Protein AF-A0AAQ3P3T3-F1 (afdb_monomer)

Nearest PDB structures (foldseek):
  6ocu-assembly1_B  TM=3.231E-01  e=4.683E+00  Bos taurus

InterPro domains:
  IPR027949 Petal formation-expressed [PF14476] (1-241)
  IPR027949 Petal formation-expressed [PTHR33358] (1-265)

Radius of gyration: 25.06 Å; Cα contacts (8 Å, |Δi|>4): 233; chains: 1; bounding box: 52×60×79 Å

Organism: Vigna mungo (NCBI:txid3915)

Structure (mmCIF, N/CA/C/O backbone):
data_AF-A0AAQ3P3T3-F1
#
_entry.id   AF-A0AAQ3P3T3-F1
#
loop_
_atom_site.group_PDB
_atom_site.id
_atom_site.type_symbol
_atom_site.label_atom_id
_atom_site.label_alt_id
_atom_site.label_comp_id
_atom_site.label_asym_id
_atom_site.label_entity_id
_atom_site.label_seq_id
_atom_site.pdbx_PDB_ins_code
_atom_site.Cartn_x
_atom_site.Cartn_y
_atom_site.Cartn_z
_atom_site.occupancy
_atom_site.B_iso_or_equiv
_atom_site.auth_seq_id
_atom_site.auth_comp_id
_atom_site.auth_asym_id
_atom_site.auth_atom_id
_atom_site.pdbx_PDB_model_num
ATOM 1 N N . MET A 1 1 ? 26.525 13.505 -7.596 1.00 34.88 1 MET A N 1
ATOM 2 C CA . MET A 1 1 ? 25.129 13.017 -7.660 1.00 34.88 1 MET A CA 1
ATOM 3 C C . MET A 1 1 ? 25.056 11.527 -7.274 1.00 34.88 1 MET A C 1
ATOM 5 O O . MET A 1 1 ? 24.575 10.721 -8.049 1.00 34.88 1 MET A O 1
ATOM 9 N N . SER A 1 2 ? 25.591 11.126 -6.109 1.00 37.38 2 SER A N 1
ATOM 10 C CA . SER A 1 2 ? 25.833 9.704 -5.769 1.00 37.38 2 SER A CA 1
ATOM 11 C C . SER A 1 2 ? 25.695 9.435 -4.263 1.00 37.38 2 SER A C 1
ATOM 13 O O . SER A 1 2 ? 26.622 8.944 -3.627 1.00 37.38 2 SER A O 1
ATOM 15 N N . LEU A 1 3 ? 24.564 9.816 -3.661 1.00 35.19 3 LEU A N 1
ATOM 16 C CA . LEU A 1 3 ? 24.338 9.608 -2.218 1.00 35.19 3 LEU A CA 1
ATOM 17 C C . LEU A 1 3 ? 23.070 8.809 -1.877 1.00 35.19 3 LEU A C 1
ATOM 19 O O . LEU A 1 3 ? 22.862 8.493 -0.713 1.00 35.19 3 LEU A O 1
ATOM 23 N N . ILE A 1 4 ? 22.270 8.402 -2.871 1.00 42.09 4 ILE A N 1
ATOM 24 C CA . ILE A 1 4 ? 21.087 7.539 -2.656 1.00 42.09 4 ILE A CA 1
ATOM 25 C C . ILE A 1 4 ? 21.287 6.127 -3.249 1.00 42.09 4 ILE A C 1
ATOM 27 O O . ILE A 1 4 ? 20.587 5.194 -2.881 1.00 42.09 4 ILE A O 1
ATOM 31 N N . MET A 1 5 ? 22.318 5.914 -4.076 1.00 33.91 5 MET A N 1
ATOM 32 C CA . MET A 1 5 ? 22.575 4.627 -4.751 1.00 33.91 5 MET A CA 1
ATOM 33 C C . MET A 1 5 ? 23.164 3.530 -3.846 1.00 33.91 5 MET A C 1
ATOM 35 O O . MET A 1 5 ? 23.443 2.438 -4.325 1.00 33.91 5 MET A O 1
ATOM 39 N N . ASN A 1 6 ? 23.378 3.795 -2.552 1.00 33.31 6 ASN A N 1
ATOM 40 C CA . ASN A 1 6 ? 24.136 2.895 -1.674 1.00 33.31 6 ASN A CA 1
ATOM 41 C C . ASN A 1 6 ? 23.317 2.259 -0.539 1.00 33.31 6 ASN A C 1
ATOM 43 O O . ASN A 1 6 ? 23.893 1.781 0.433 1.00 33.31 6 ASN A O 1
ATOM 47 N N . LYS A 1 7 ? 21.979 2.266 -0.627 1.00 39.72 7 LYS A N 1
ATOM 48 C CA . LYS A 1 7 ? 21.122 1.691 0.427 1.00 39.72 7 LYS A CA 1
ATOM 49 C C . LYS A 1 7 ? 20.439 0.372 0.092 1.00 39.72 7 LYS A C 1
ATOM 51 O O . LYS A 1 7 ? 19.861 -0.221 0.993 1.00 39.72 7 LYS A O 1
ATOM 56 N N . ILE A 1 8 ? 20.543 -0.111 -1.140 1.00 47.41 8 ILE A N 1
ATOM 57 C CA . ILE A 1 8 ? 19.972 -1.402 -1.526 1.00 47.41 8 ILE A CA 1
ATOM 58 C C . ILE A 1 8 ? 21.054 -2.155 -2.293 1.00 47.41 8 ILE A C 1
ATOM 60 O O . ILE A 1 8 ? 21.225 -2.023 -3.504 1.00 47.41 8 ILE A O 1
ATOM 64 N N . GLN A 1 9 ? 21.863 -2.881 -1.531 1.00 41.75 9 GLN A N 1
ATOM 65 C CA . GLN A 1 9 ? 22.876 -3.782 -2.060 1.00 41.75 9 GLN A CA 1
ATOM 66 C C . GLN A 1 9 ? 22.201 -4.997 -2.730 1.00 41.75 9 GLN A C 1
ATOM 68 O O . GLN A 1 9 ? 21.129 -5.413 -2.288 1.00 41.75 9 GLN A O 1
ATOM 73 N N . PRO A 1 10 ? 22.855 -5.652 -3.712 1.00 49.34 10 PRO A N 1
ATOM 74 C CA . PRO A 1 10 ? 22.427 -6.949 -4.259 1.00 49.34 10 PRO A CA 1
ATOM 75 C C . PRO A 1 10 ? 22.129 -8.019 -3.189 1.00 49.34 10 PRO A C 1
ATOM 77 O O . PRO A 1 10 ? 21.404 -8.978 -3.448 1.00 49.34 10 PRO A O 1
ATOM 80 N N . SER A 1 11 ? 22.662 -7.846 -1.974 1.00 57.56 11 SER A N 1
ATOM 81 C CA . SER A 1 11 ? 22.370 -8.673 -0.805 1.00 57.56 11 SER A CA 1
ATOM 82 C C . SER A 1 11 ? 20.907 -8.625 -0.363 1.00 57.56 11 SER A C 1
ATOM 84 O O . SER A 1 11 ? 20.417 -9.660 0.070 1.00 57.56 11 SER A O 1
ATOM 86 N N . GLN A 1 12 ? 20.189 -7.504 -0.506 1.00 54.75 12 GLN A N 1
ATOM 87 C CA . GLN A 1 12 ? 18.798 -7.399 -0.042 1.00 54.75 12 GLN A CA 1
ATOM 88 C C . GLN A 1 12 ? 17.835 -8.221 -0.900 1.00 54.75 12 GLN A C 1
ATOM 90 O O . GLN A 1 12 ? 17.027 -8.963 -0.355 1.00 54.75 12 GLN A O 1
ATOM 95 N N . LEU A 1 13 ? 17.978 -8.196 -2.229 1.00 58.41 13 LEU A N 1
ATOM 96 C CA . LEU A 1 13 ? 17.184 -9.059 -3.111 1.00 58.41 13 LEU A CA 1
ATOM 97 C C . LEU A 1 13 ? 17.494 -10.544 -2.864 1.00 58.41 13 LEU A C 1
ATOM 99 O O . LEU A 1 13 ? 16.591 -11.375 -2.792 1.00 58.41 13 LEU A O 1
ATOM 103 N N . ALA A 1 14 ? 18.775 -10.883 -2.695 1.00 61.12 14 ALA A N 1
ATOM 104 C CA . ALA A 1 14 ? 19.180 -12.243 -2.352 1.00 61.12 14 ALA A CA 1
ATOM 105 C C . ALA A 1 14 ? 18.629 -12.677 -0.980 1.00 61.12 14 ALA A C 1
ATOM 107 O O . ALA A 1 14 ? 18.269 -13.840 -0.786 1.00 61.12 14 ALA A O 1
ATOM 108 N N . GLU A 1 15 ? 18.538 -11.753 -0.026 1.00 64.62 15 GLU A N 1
ATOM 109 C CA . GLU A 1 15 ? 17.993 -11.983 1.308 1.00 64.62 15 GLU A CA 1
ATOM 110 C C . GLU A 1 15 ? 16.469 -12.143 1.290 1.00 64.62 15 GLU A C 1
ATOM 112 O O . GLU A 1 15 ? 15.961 -13.089 1.895 1.00 64.62 15 GLU A O 1
ATOM 117 N N . GLU A 1 16 ? 15.748 -11.325 0.524 1.00 65.25 16 GLU A N 1
ATOM 118 C CA . GLU A 1 16 ? 14.308 -11.471 0.288 1.00 65.25 16 GLU A CA 1
ATOM 119 C C . GLU A 1 16 ? 13.983 -12.802 -0.396 1.00 65.25 16 GLU A C 1
ATOM 121 O O . GLU A 1 16 ? 13.115 -13.538 0.072 1.00 65.25 16 GLU A O 1
ATOM 126 N N . GLN A 1 17 ? 14.740 -13.191 -1.428 1.00 61.56 17 GLN A N 1
ATOM 127 C CA . GLN A 1 17 ? 14.588 -14.498 -2.078 1.00 61.56 17 GLN A CA 1
ATOM 128 C C . GLN A 1 17 ? 14.898 -15.660 -1.126 1.00 61.56 17 GLN A C 1
ATOM 130 O O . GLN A 1 17 ? 14.217 -16.693 -1.142 1.00 61.56 17 GLN A O 1
ATOM 135 N N . ARG A 1 18 ? 15.902 -15.509 -0.254 1.00 70.31 18 ARG A N 1
ATOM 136 C CA . ARG A 1 18 ? 16.226 -16.508 0.773 1.00 70.31 18 ARG A CA 1
ATOM 137 C C . ARG A 1 18 ? 15.122 -16.607 1.821 1.00 70.31 18 ARG A C 1
ATOM 139 O O . ARG A 1 18 ? 14.817 -17.716 2.262 1.00 70.31 18 ARG A O 1
ATOM 146 N N . ASN A 1 19 ? 14.519 -15.486 2.206 1.00 76.31 19 ASN A N 1
ATOM 147 C CA . ASN A 1 19 ? 13.395 -15.450 3.132 1.00 76.31 19 ASN A CA 1
ATOM 148 C C . ASN A 1 19 ? 12.147 -16.103 2.521 1.00 76.31 19 ASN A C 1
ATOM 150 O O . ASN A 1 19 ? 11.589 -17.024 3.115 1.00 76.31 19 ASN A O 1
ATOM 154 N N . ALA A 1 20 ? 11.798 -15.738 1.286 1.00 71.31 20 ALA A N 1
ATOM 155 C CA . ALA A 1 20 ? 10.716 -16.361 0.528 1.00 71.31 20 ALA A CA 1
ATOM 156 C C . ALA A 1 20 ? 10.902 -17.883 0.436 1.00 71.31 20 ALA A C 1
ATOM 158 O O . ALA A 1 20 ? 10.004 -18.655 0.769 1.00 71.31 20 ALA A O 1
ATOM 159 N N . THR A 1 21 ? 12.112 -18.335 0.086 1.00 75.06 21 THR A N 1
ATOM 160 C CA . THR A 1 21 ? 12.451 -19.765 0.016 1.00 75.06 21 THR A CA 1
ATOM 161 C C . THR A 1 21 ? 12.248 -20.477 1.356 1.00 75.06 21 THR A C 1
ATOM 163 O O . THR A 1 21 ? 11.765 -21.609 1.380 1.00 75.06 21 THR A O 1
ATOM 166 N N . ARG A 1 22 ? 12.611 -19.845 2.483 1.00 79.94 22 ARG A N 1
ATOM 167 C CA . ARG A 1 22 ? 12.380 -20.414 3.822 1.00 79.94 22 ARG A CA 1
ATOM 168 C C . ARG A 1 22 ? 10.890 -20.560 4.113 1.00 79.94 22 ARG A C 1
ATOM 170 O O . ARG A 1 22 ? 10.485 -21.626 4.561 1.00 79.94 22 ARG A O 1
ATOM 177 N N . LEU A 1 23 ? 10.090 -19.541 3.811 1.00 81.69 23 LEU A N 1
ATOM 178 C CA . LEU A 1 23 ? 8.644 -19.561 4.042 1.00 81.69 23 LEU A CA 1
ATOM 179 C C . LEU A 1 23 ? 7.932 -20.613 3.177 1.00 81.69 23 LEU A C 1
ATOM 181 O O . LEU A 1 23 ? 7.086 -21.347 3.681 1.00 81.69 23 LEU A O 1
ATOM 185 N N . PHE A 1 24 ? 8.314 -20.758 1.903 1.00 78.19 24 PHE A N 1
ATOM 186 C CA . PHE A 1 24 ? 7.787 -21.825 1.044 1.00 78.19 24 PHE A CA 1
ATOM 187 C C . PHE A 1 24 ? 8.176 -23.222 1.544 1.00 78.19 24 PHE A C 1
ATOM 189 O O . PHE A 1 24 ? 7.341 -24.127 1.543 1.00 78.19 24 PHE A O 1
ATOM 196 N N . LYS A 1 25 ? 9.419 -23.411 2.011 1.00 81.56 25 LYS A N 1
ATOM 197 C CA . LYS A 1 25 ? 9.861 -24.681 2.615 1.00 81.56 25 LYS A CA 1
ATOM 198 C C . LYS A 1 25 ? 9.112 -25.000 3.904 1.00 81.56 25 LYS A C 1
ATOM 200 O O . LYS A 1 25 ? 8.750 -26.157 4.117 1.00 81.56 25 LYS A O 1
ATOM 205 N N . ASP A 1 26 ? 8.871 -23.997 4.741 1.00 85.00 26 ASP A N 1
ATOM 206 C CA . ASP A 1 26 ? 8.106 -24.160 5.974 1.00 85.00 26 ASP A CA 1
ATOM 207 C C . ASP A 1 26 ? 6.658 -24.559 5.667 1.00 85.00 26 ASP A C 1
ATOM 209 O O . ASP A 1 26 ? 6.174 -25.573 6.163 1.00 85.00 26 ASP A O 1
ATOM 213 N N . LEU A 1 27 ? 6.000 -23.857 4.739 1.00 85.88 27 LEU A N 1
ATOM 214 C CA . LEU A 1 27 ? 4.644 -24.194 4.307 1.00 85.88 27 LEU A CA 1
ATOM 215 C C . LEU A 1 27 ? 4.558 -25.599 3.692 1.00 85.88 27 LEU A C 1
ATOM 217 O O . LEU A 1 27 ? 3.643 -26.354 4.018 1.00 85.88 27 LEU A O 1
ATOM 221 N N . HIS A 1 28 ? 5.524 -25.981 2.854 1.00 80.75 28 HIS A N 1
ATOM 222 C CA . HIS A 1 28 ? 5.618 -27.342 2.325 1.00 80.75 28 HIS A CA 1
ATOM 223 C C . HIS A 1 28 ? 5.744 -28.374 3.455 1.00 80.75 28 HIS A C 1
ATOM 225 O O . HIS A 1 28 ? 5.055 -29.390 3.444 1.00 80.75 28 HIS A O 1
ATOM 231 N N . THR A 1 29 ? 6.566 -28.096 4.468 1.00 83.75 29 THR A N 1
ATOM 232 C CA . THR A 1 29 ? 6.755 -28.981 5.627 1.00 83.75 29 THR A CA 1
ATOM 233 C C . THR A 1 29 ? 5.489 -29.089 6.478 1.00 83.75 29 THR A C 1
ATOM 235 O O . THR A 1 29 ? 5.138 -30.191 6.900 1.00 83.75 29 THR A O 1
ATOM 238 N N . GLN A 1 30 ? 4.750 -27.990 6.666 1.00 84.31 30 GLN A N 1
ATOM 239 C CA . GLN A 1 30 ? 3.446 -27.995 7.339 1.00 84.31 30 GLN A CA 1
ATOM 240 C C . GLN A 1 30 ? 2.435 -28.875 6.589 1.00 84.31 30 GLN A C 1
ATOM 242 O O . GLN A 1 30 ? 1.756 -29.689 7.211 1.00 84.31 30 GLN A O 1
ATOM 247 N N . ILE A 1 31 ? 2.366 -28.757 5.259 1.00 82.62 31 ILE A N 1
ATOM 248 C CA . ILE A 1 31 ? 1.473 -29.571 4.419 1.00 82.62 31 ILE A CA 1
ATOM 249 C C . ILE A 1 31 ? 1.859 -31.053 4.495 1.00 82.62 31 ILE A C 1
ATOM 251 O O . ILE A 1 31 ? 0.994 -31.895 4.719 1.00 82.62 31 ILE A O 1
ATOM 255 N N . GLN A 1 32 ? 3.149 -31.380 4.371 1.00 79.62 32 GLN A N 1
ATOM 256 C CA . GLN A 1 32 ? 3.643 -32.758 4.482 1.00 79.62 32 GLN A CA 1
ATOM 257 C C . GLN A 1 32 ? 3.342 -33.360 5.856 1.00 79.62 32 GLN A C 1
ATOM 259 O O . GLN A 1 32 ? 2.869 -34.490 5.948 1.00 79.62 32 GLN A O 1
ATOM 264 N N . THR A 1 33 ? 3.558 -32.591 6.923 1.00 81.06 33 THR A N 1
ATOM 265 C CA . THR A 1 33 ? 3.226 -32.999 8.293 1.00 81.06 33 THR A CA 1
ATOM 266 C C . THR A 1 33 ? 1.733 -33.294 8.426 1.00 81.06 33 THR A C 1
ATOM 268 O O . THR A 1 33 ? 1.363 -34.339 8.951 1.00 81.06 33 THR A O 1
ATOM 271 N N . LEU A 1 34 ? 0.872 -32.425 7.889 1.00 80.31 34 LEU A N 1
ATOM 272 C CA . LEU A 1 34 ? -0.582 -32.598 7.929 1.00 80.31 34 LEU A CA 1
ATOM 273 C C . LEU A 1 34 ? -1.046 -33.844 7.154 1.00 80.31 34 LEU A C 1
ATOM 275 O O . LEU A 1 34 ? -1.910 -34.576 7.627 1.00 80.31 34 LEU A O 1
ATOM 279 N N . ILE A 1 35 ? -0.439 -34.124 5.996 1.00 80.88 35 ILE A N 1
ATOM 280 C CA . ILE A 1 35 ? -0.699 -35.351 5.226 1.00 80.88 35 ILE A CA 1
ATOM 281 C C . ILE A 1 35 ? -0.232 -36.589 6.007 1.00 80.88 35 ILE A C 1
ATOM 283 O O . ILE A 1 35 ? -0.951 -37.582 6.066 1.00 80.88 35 ILE A O 1
ATOM 287 N N . THR A 1 36 ? 0.946 -36.517 6.633 1.00 81.69 36 THR A N 1
ATOM 288 C CA . THR A 1 36 ? 1.569 -37.634 7.366 1.00 81.69 36 THR A CA 1
ATOM 289 C C . THR A 1 36 ? 0.813 -37.991 8.648 1.00 81.69 36 THR A C 1
ATOM 291 O O . THR A 1 36 ? 0.700 -39.167 8.979 1.00 81.69 36 THR A O 1
ATOM 294 N N . ILE A 1 37 ? 0.269 -36.996 9.361 1.00 82.31 37 ILE A N 1
ATOM 295 C CA . ILE A 1 37 ? -0.561 -37.202 10.563 1.00 82.31 37 ILE A CA 1
ATOM 296 C C . ILE A 1 37 ? -1.898 -37.890 10.214 1.00 82.31 37 ILE A C 1
ATOM 298 O O . ILE A 1 37 ? -2.476 -38.570 11.062 1.00 82.31 37 ILE A O 1
ATOM 302 N N . GLY A 1 38 ? -2.359 -37.776 8.963 1.00 68.69 38 GLY A N 1
ATOM 303 C CA . GLY A 1 38 ? -3.617 -38.351 8.486 1.00 68.69 38 GLY A CA 1
ATOM 304 C C . GLY A 1 38 ? -4.848 -37.504 8.845 1.00 68.69 38 GLY A C 1
ATOM 305 O O . GLY A 1 38 ? -4.840 -36.739 9.805 1.00 68.69 38 GLY A O 1
ATOM 306 N N . ASN A 1 39 ? -5.925 -37.656 8.061 1.00 76.81 39 ASN A N 1
ATOM 307 C CA . ASN A 1 39 ? -7.191 -36.893 8.121 1.00 76.81 39 ASN A CA 1
ATOM 308 C C . ASN A 1 39 ? -7.131 -35.393 7.735 1.00 76.81 39 ASN A C 1
ATOM 310 O O . ASN A 1 39 ? -7.677 -34.559 8.462 1.00 76.81 39 ASN A O 1
ATOM 314 N N . PRO A 1 40 ? -6.545 -35.009 6.583 1.00 79.88 40 PRO A N 1
ATOM 315 C CA . PRO A 1 40 ? -6.654 -33.636 6.091 1.00 79.88 40 PRO A CA 1
ATOM 316 C C . PRO A 1 40 ? -8.115 -33.287 5.768 1.00 79.88 40 PRO A C 1
ATOM 318 O O . PRO A 1 40 ? -8.779 -33.997 5.010 1.00 79.88 40 PRO A O 1
ATOM 321 N N . THR A 1 41 ? -8.626 -32.181 6.311 1.00 82.12 41 THR A N 1
ATOM 322 C CA . THR A 1 41 ? -9.978 -31.705 5.985 1.00 82.12 41 THR A CA 1
ATOM 323 C C . THR A 1 41 ? -9.967 -30.776 4.771 1.00 82.12 41 THR A C 1
ATOM 325 O O . THR A 1 41 ? -8.962 -30.136 4.457 1.00 82.12 41 THR A O 1
ATOM 328 N N . GLU A 1 42 ? -11.116 -30.614 4.109 1.00 77.00 42 GLU A N 1
ATOM 329 C CA . GLU A 1 42 ? -11.277 -29.635 3.020 1.00 77.00 42 GLU A CA 1
ATOM 330 C C . GLU A 1 42 ? -10.897 -28.208 3.467 1.00 77.00 42 GLU A C 1
ATOM 332 O O . GLU A 1 42 ? -10.325 -27.420 2.710 1.00 77.00 42 GLU A O 1
ATOM 337 N N . LYS A 1 43 ? -11.143 -27.883 4.743 1.00 77.81 43 LYS A N 1
ATOM 338 C CA . LYS A 1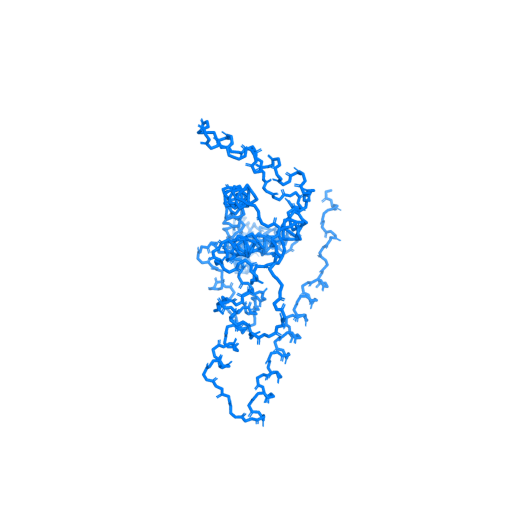 43 ? -10.751 -26.607 5.348 1.00 77.81 43 LYS A CA 1
ATOM 339 C C . LYS A 1 43 ? -9.230 -26.441 5.410 1.00 77.81 43 LYS A C 1
ATOM 341 O O . LYS A 1 43 ? -8.743 -25.340 5.147 1.00 77.81 43 LYS A O 1
ATOM 346 N N . ASP A 1 44 ? -8.489 -27.502 5.715 1.00 73.75 44 ASP A N 1
ATOM 347 C CA . ASP A 1 44 ? -7.022 -27.479 5.785 1.00 73.75 44 ASP A CA 1
ATOM 348 C C . ASP A 1 44 ? -6.400 -27.321 4.398 1.00 73.75 44 ASP A C 1
ATOM 350 O O . ASP A 1 44 ? -5.453 -26.547 4.223 1.00 73.75 44 ASP A O 1
ATOM 354 N N . VAL A 1 45 ? -6.997 -27.965 3.390 1.00 77.06 45 VAL A N 1
ATOM 355 C CA . VAL A 1 45 ? -6.632 -27.787 1.978 1.00 77.06 45 VAL A CA 1
ATOM 356 C C . VAL A 1 45 ? -6.866 -26.337 1.556 1.00 77.06 45 VAL A C 1
ATOM 358 O O . VAL A 1 45 ? -5.949 -25.670 1.078 1.00 77.06 45 VAL A O 1
ATOM 361 N N . LYS A 1 46 ? -8.062 -25.793 1.813 1.00 75.19 46 LYS A N 1
ATOM 362 C CA . LYS A 1 46 ? -8.405 -24.402 1.474 1.00 75.19 46 LYS A CA 1
ATOM 363 C C . LYS A 1 46 ? -7.512 -23.388 2.196 1.00 75.19 46 LYS A C 1
ATOM 365 O O . LYS A 1 46 ? -7.132 -22.375 1.612 1.00 75.19 46 LYS A O 1
ATOM 370 N N . SER A 1 47 ? -7.159 -23.655 3.452 1.00 79.62 47 SER A N 1
ATOM 371 C CA . SER A 1 47 ? -6.230 -22.841 4.245 1.00 79.62 47 SER A CA 1
ATOM 372 C C . SER A 1 47 ? -4.816 -22.860 3.658 1.00 79.62 47 SER A C 1
ATOM 374 O O . SER A 1 47 ? -4.215 -21.804 3.459 1.00 79.62 47 SER A O 1
ATOM 376 N N . SER A 1 48 ? -4.312 -24.044 3.308 1.00 79.50 48 SER A N 1
ATOM 377 C CA . SER A 1 48 ? -2.993 -24.220 2.692 1.00 79.50 48 SER A CA 1
ATOM 378 C C . SER A 1 48 ? -2.907 -23.512 1.341 1.00 79.50 48 SER A C 1
ATOM 380 O O . SER A 1 48 ? -1.965 -22.759 1.112 1.00 79.50 48 SER A O 1
ATOM 382 N N . ILE A 1 49 ? -3.937 -23.643 0.496 1.00 77.00 49 ILE A N 1
ATOM 383 C CA . ILE A 1 49 ? -4.034 -22.925 -0.784 1.00 77.00 49 ILE A CA 1
ATOM 384 C C . ILE A 1 49 ? -3.994 -21.408 -0.565 1.00 77.00 49 ILE A C 1
ATOM 386 O O . ILE A 1 49 ? -3.218 -20.716 -1.220 1.00 77.00 49 ILE A O 1
ATOM 390 N N . LYS A 1 50 ? -4.771 -20.876 0.390 1.00 77.75 50 LYS A N 1
ATOM 391 C CA . LYS A 1 50 ? -4.741 -19.440 0.716 1.00 77.75 50 LYS A CA 1
ATOM 392 C C . LYS A 1 50 ? -3.349 -18.970 1.146 1.00 77.75 50 LYS A C 1
ATOM 394 O O . LYS A 1 50 ? -2.927 -17.901 0.720 1.00 77.75 50 LYS A O 1
ATOM 399 N N . LYS A 1 51 ? -2.638 -19.754 1.963 1.00 81.00 51 LYS A N 1
ATOM 400 C CA . LYS A 1 51 ? -1.268 -19.432 2.394 1.00 81.00 51 LYS A CA 1
ATOM 401 C C . LYS A 1 51 ? -0.284 -19.435 1.223 1.00 81.00 51 LYS A C 1
ATOM 403 O O . LYS A 1 51 ? 0.516 -18.514 1.138 1.00 81.00 51 LYS A O 1
ATOM 408 N N . VAL A 1 52 ? -0.367 -20.416 0.316 1.00 78.69 52 VAL A N 1
ATOM 409 C CA . VAL A 1 52 ? 0.478 -20.473 -0.895 1.00 78.69 52 VAL A CA 1
ATOM 410 C C . VAL A 1 52 ? 0.244 -19.242 -1.767 1.00 78.69 52 VAL A C 1
ATOM 412 O O . VAL A 1 52 ? 1.201 -18.584 -2.156 1.00 78.69 52 VAL A O 1
ATOM 415 N N . LEU A 1 53 ? -1.020 -18.898 -2.029 1.00 75.94 53 LEU A N 1
ATOM 416 C CA . LEU A 1 53 ? -1.373 -17.734 -2.846 1.00 75.94 53 LEU A CA 1
ATOM 417 C C . LEU A 1 53 ? -0.942 -16.413 -2.195 1.00 75.94 53 LEU A C 1
ATOM 419 O O . LEU A 1 53 ? -0.495 -15.507 -2.890 1.00 75.94 53 LEU A O 1
ATOM 423 N N . ALA A 1 54 ? -1.047 -16.296 -0.869 1.00 75.38 54 ALA A N 1
ATOM 424 C CA . ALA A 1 54 ? -0.555 -15.130 -0.140 1.00 75.38 54 ALA A CA 1
ATOM 425 C C . ALA A 1 54 ? 0.977 -15.001 -0.229 1.00 75.38 54 ALA A C 1
ATOM 427 O O . ALA A 1 54 ? 1.489 -13.902 -0.415 1.00 75.38 54 ALA A O 1
ATOM 428 N N . LEU A 1 55 ? 1.700 -16.122 -0.154 1.00 73.62 55 LEU A N 1
ATOM 429 C CA . LEU A 1 55 ? 3.157 -16.176 -0.296 1.00 73.62 55 LEU A CA 1
ATOM 430 C C . LEU A 1 55 ? 3.632 -15.837 -1.713 1.00 73.62 55 LEU A C 1
ATOM 432 O O . LEU A 1 55 ? 4.586 -15.079 -1.857 1.00 73.62 55 LEU A O 1
ATOM 436 N N . ASP A 1 56 ? 2.953 -16.345 -2.743 1.00 71.38 56 ASP A N 1
ATOM 437 C CA . ASP A 1 56 ? 3.231 -16.007 -4.148 1.00 71.38 56 ASP A CA 1
ATOM 438 C C . ASP A 1 56 ? 2.992 -14.516 -4.433 1.00 71.38 56 ASP A C 1
ATOM 440 O O . ASP A 1 56 ? 3.791 -13.874 -5.110 1.00 71.38 56 ASP A O 1
ATOM 444 N N . ARG A 1 57 ? 1.946 -13.928 -3.836 1.00 68.69 57 ARG A N 1
ATOM 445 C CA . ARG A 1 57 ? 1.680 -12.482 -3.922 1.00 68.69 57 ARG A CA 1
ATOM 446 C C . ARG A 1 57 ? 2.694 -11.627 -3.168 1.00 68.69 57 ARG A C 1
ATOM 448 O O . ARG A 1 57 ? 2.967 -10.517 -3.616 1.00 68.69 57 ARG A O 1
ATOM 455 N N . ALA A 1 58 ? 3.194 -12.108 -2.029 1.00 68.19 58 ALA A N 1
ATOM 456 C CA . ALA A 1 58 ? 4.171 -11.400 -1.200 1.00 68.19 58 ALA A CA 1
ATOM 457 C C . ALA A 1 58 ? 5.593 -11.460 -1.780 1.00 68.19 58 ALA A C 1
ATOM 459 O O . ALA A 1 58 ? 6.367 -10.525 -1.606 1.00 68.19 58 ALA A O 1
ATOM 460 N N . TYR A 1 59 ? 5.931 -12.555 -2.466 1.00 66.12 59 TYR A N 1
ATOM 461 C CA . TYR A 1 59 ? 7.240 -12.783 -3.074 1.00 66.12 59 TYR A CA 1
ATOM 462 C C . TYR A 1 59 ? 7.076 -13.294 -4.511 1.00 66.12 59 TYR A C 1
ATOM 464 O O . TYR A 1 59 ? 7.290 -14.487 -4.764 1.00 66.12 59 TYR A O 1
ATOM 472 N N . PRO A 1 60 ? 6.698 -12.422 -5.465 1.00 59.06 60 PRO A N 1
ATOM 473 C CA . PRO A 1 60 ? 6.494 -12.816 -6.852 1.00 59.06 60 PRO A CA 1
ATOM 474 C C . PRO A 1 60 ? 7.826 -13.267 -7.467 1.00 59.06 60 PRO A C 1
ATOM 476 O O . PRO A 1 60 ? 8.631 -12.470 -7.942 1.00 59.06 60 PRO A O 1
ATOM 479 N N . PHE A 1 61 ? 8.094 -14.574 -7.451 1.00 51.56 61 PHE A N 1
ATOM 480 C CA . PHE A 1 61 ? 9.350 -15.112 -7.971 1.00 51.56 61 PHE A CA 1
ATOM 481 C C . PHE A 1 61 ? 9.422 -14.961 -9.505 1.00 51.56 61 PHE A C 1
ATOM 483 O O . PHE A 1 61 ? 8.487 -15.380 -10.198 1.00 51.56 61 PHE A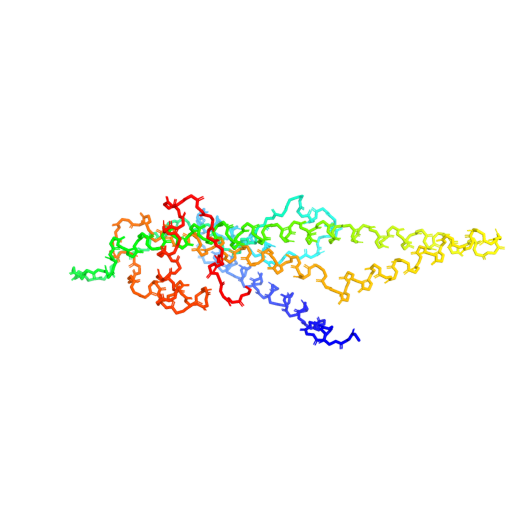 O 1
ATOM 490 N N . PRO A 1 62 ? 10.557 -14.503 -10.070 1.00 43.66 62 PRO A N 1
ATOM 491 C CA . PRO A 1 62 ? 10.813 -14.539 -11.513 1.00 43.66 62 PRO A CA 1
ATOM 492 C C . PRO A 1 62 ? 11.077 -15.953 -12.076 1.00 43.66 62 PRO A C 1
ATOM 494 O O . PRO A 1 62 ? 11.378 -16.096 -13.255 1.00 43.66 62 PRO A O 1
ATOM 497 N N . LEU A 1 63 ? 10.982 -17.013 -11.259 1.00 40.03 63 LEU A N 1
ATOM 498 C CA . LEU A 1 63 ? 11.363 -18.392 -11.621 1.00 40.03 63 LEU A CA 1
ATOM 499 C C . LEU A 1 63 ? 10.505 -19.035 -12.725 1.00 40.03 63 LEU A C 1
ATOM 501 O O . LEU A 1 63 ? 10.872 -20.081 -13.254 1.00 40.03 63 LEU A O 1
ATOM 505 N N . LEU A 1 64 ? 9.380 -18.423 -13.086 1.00 36.81 64 LEU A N 1
ATOM 506 C CA . LEU A 1 64 ? 8.601 -18.784 -14.266 1.00 36.81 64 LEU A CA 1
ATOM 507 C C . LEU A 1 64 ? 8.919 -17.729 -15.322 1.00 36.81 64 LEU A C 1
ATOM 509 O O . LEU A 1 64 ? 8.527 -16.581 -15.138 1.00 36.81 64 LEU A O 1
ATOM 513 N N . GLY A 1 65 ? 9.661 -18.113 -16.367 1.00 36.41 65 GLY A N 1
ATOM 514 C CA . GLY A 1 65 ? 10.273 -17.266 -17.409 1.00 36.41 65 GLY A CA 1
ATOM 515 C C . GLY A 1 65 ? 9.326 -16.448 -18.303 1.00 36.41 65 GLY A C 1
ATOM 516 O O . GLY A 1 65 ? 9.568 -16.299 -19.493 1.00 36.41 65 GLY A O 1
ATOM 517 N N . VAL A 1 66 ? 8.265 -15.896 -17.730 1.00 36.28 66 VAL A N 1
ATOM 518 C CA . VAL A 1 66 ? 7.303 -14.962 -18.312 1.00 36.28 66 VAL A CA 1
ATOM 519 C C . VAL A 1 66 ? 7.361 -13.683 -17.478 1.00 36.28 66 VAL A C 1
ATOM 521 O O . VAL A 1 66 ? 6.508 -13.386 -16.645 1.00 36.28 66 VAL A O 1
ATOM 524 N N . MET A 1 67 ? 8.457 -12.946 -17.655 1.00 41.62 67 MET A N 1
ATOM 525 C CA . MET A 1 67 ? 8.762 -11.727 -16.900 1.00 41.62 67 MET A CA 1
ATOM 526 C C . MET A 1 67 ? 7.859 -10.547 -17.310 1.00 41.62 67 MET A C 1
ATOM 528 O O . MET A 1 67 ? 7.651 -9.641 -16.514 1.00 41.62 67 MET A O 1
ATOM 532 N N . LEU A 1 68 ? 7.274 -10.583 -18.517 1.00 42.00 68 LEU A N 1
ATOM 533 C CA . LEU A 1 68 ? 6.357 -9.549 -19.014 1.00 42.00 68 LEU A CA 1
ATOM 534 C C . LEU A 1 68 ? 4.882 -9.819 -18.660 1.00 42.00 68 LEU A C 1
ATOM 536 O O . LEU A 1 68 ? 4.186 -8.889 -18.255 1.00 42.00 68 LEU A O 1
ATOM 540 N N . ASP A 1 69 ? 4.423 -11.075 -18.719 1.00 45.75 69 ASP A N 1
ATOM 541 C CA . ASP A 1 69 ? 3.027 -11.436 -18.400 1.00 45.75 69 ASP A CA 1
ATOM 542 C C . ASP A 1 69 ? 2.706 -11.352 -16.898 1.00 45.75 69 ASP A C 1
ATOM 544 O O . ASP A 1 69 ? 1.542 -11.243 -16.512 1.00 45.75 69 ASP A O 1
ATOM 548 N N . LYS A 1 70 ? 3.734 -11.362 -16.036 1.00 53.81 70 LYS A N 1
ATOM 549 C CA . LYS A 1 70 ? 3.592 -11.141 -14.588 1.00 53.81 70 LYS A CA 1
ATOM 550 C C . LYS A 1 70 ? 3.427 -9.674 -14.193 1.00 53.81 70 LYS A C 1
ATOM 552 O O . LYS A 1 70 ? 3.025 -9.413 -13.059 1.00 53.81 70 LYS A O 1
ATOM 557 N N . PHE A 1 71 ? 3.705 -8.709 -15.075 1.00 59.56 71 PHE A N 1
ATOM 558 C CA . PHE A 1 71 ? 3.402 -7.321 -14.742 1.00 59.56 71 PHE A CA 1
ATOM 559 C C . PHE A 1 71 ? 1.891 -7.106 -14.805 1.00 59.56 71 PHE A C 1
ATOM 561 O O . PHE A 1 71 ? 1.303 -7.054 -15.889 1.00 59.56 71 PHE A O 1
ATOM 568 N N . LEU A 1 72 ? 1.280 -6.918 -13.634 1.00 56.41 72 LEU A N 1
ATOM 569 C CA . LEU A 1 72 ? -0.155 -6.680 -13.481 1.00 56.41 72 LEU A CA 1
ATOM 570 C C . LEU A 1 72 ? -0.681 -5.707 -14.538 1.00 56.41 72 LEU A C 1
ATOM 572 O O . LEU A 1 72 ? -0.057 -4.681 -14.811 1.00 56.41 72 LEU A O 1
ATOM 576 N N . GLN A 1 73 ? -1.821 -6.007 -15.161 1.00 66.38 73 GLN A N 1
ATOM 577 C CA . GLN A 1 73 ? -2.419 -5.107 -16.156 1.00 66.38 73 GLN A CA 1
ATOM 578 C C . GLN A 1 73 ? -2.793 -3.750 -15.541 1.00 66.38 73 GLN A C 1
ATOM 580 O O . GLN A 1 73 ? -2.605 -2.719 -16.188 1.00 66.38 73 GLN A O 1
ATOM 585 N N . LYS A 1 74 ? -3.222 -3.759 -14.275 1.00 75.44 74 LYS A N 1
ATOM 586 C CA . LYS A 1 74 ? -3.535 -2.594 -13.445 1.00 75.44 74 LYS A CA 1
ATOM 587 C C . LYS A 1 74 ? -2.785 -2.708 -12.115 1.00 75.44 74 LYS A C 1
ATOM 589 O O . LYS A 1 74 ? -2.574 -3.820 -11.648 1.00 75.44 74 LYS A O 1
ATOM 594 N N . TYR A 1 75 ? -2.386 -1.594 -11.500 1.00 76.69 75 TYR A N 1
ATOM 595 C CA . TYR A 1 75 ? -1.895 -1.641 -10.122 1.00 76.69 75 TYR A CA 1
ATOM 596 C C . TYR A 1 75 ? -2.931 -2.300 -9.200 1.00 76.69 75 TYR A C 1
ATOM 598 O O . TYR A 1 75 ? -4.121 -1.996 -9.275 1.00 76.69 75 TYR A O 1
ATOM 606 N N . GLU A 1 76 ? -2.444 -3.155 -8.309 1.00 76.00 76 GLU A N 1
ATOM 607 C CA . GLU A 1 76 ? -3.195 -3.693 -7.179 1.00 76.00 76 GLU A CA 1
ATOM 608 C C . GLU A 1 76 ? -2.306 -3.613 -5.939 1.00 76.00 76 GLU A C 1
ATOM 610 O O . GLU A 1 76 ? -1.093 -3.799 -6.048 1.00 76.00 76 GLU A O 1
ATOM 615 N N . SER A 1 77 ? -2.883 -3.373 -4.766 1.00 77.62 77 SER A N 1
ATOM 616 C CA . SER A 1 77 ? -2.164 -3.470 -3.493 1.00 77.62 77 SER A CA 1
ATOM 617 C C . SER A 1 77 ? -1.680 -4.904 -3.238 1.00 77.62 77 SER A C 1
ATOM 619 O O . SER A 1 77 ? -2.323 -5.878 -3.642 1.00 77.62 77 SER A O 1
ATOM 621 N N . ALA A 1 78 ? -0.548 -5.066 -2.550 1.00 76.50 78 ALA A N 1
ATOM 622 C CA . ALA A 1 78 ? -0.080 -6.389 -2.146 1.00 76.50 78 ALA A CA 1
ATOM 623 C C . ALA A 1 78 ? -0.951 -6.939 -1.004 1.00 76.50 78 ALA A C 1
ATOM 625 O O . ALA A 1 78 ? -1.016 -6.361 0.074 1.00 76.50 78 ALA A O 1
ATOM 626 N N . VAL A 1 79 ? -1.596 -8.087 -1.218 1.00 77.81 79 VAL A N 1
ATOM 627 C CA . VAL A 1 79 ? -2.347 -8.794 -0.169 1.00 77.81 79 VAL A CA 1
ATOM 628 C C . VAL A 1 79 ? -1.569 -10.044 0.226 1.00 77.81 79 VAL A C 1
ATOM 630 O O . VAL A 1 79 ? -1.650 -11.073 -0.450 1.00 77.81 79 VAL A O 1
ATOM 633 N N . TRP A 1 80 ? -0.799 -9.944 1.313 1.00 71.25 80 TRP A N 1
ATOM 634 C CA . TRP A 1 80 ? 0.013 -11.039 1.870 1.00 71.25 80 TRP A CA 1
ATOM 635 C C . TRP A 1 80 ? -0.660 -11.768 3.040 1.00 71.25 80 TRP A C 1
ATOM 637 O O . TRP A 1 80 ? -0.062 -12.656 3.649 1.00 71.25 80 TRP A O 1
ATOM 647 N N . TRP A 1 81 ? -1.893 -11.401 3.390 1.00 74.19 81 TRP A N 1
ATOM 648 C CA . TRP A 1 81 ? -2.667 -12.067 4.433 1.00 74.19 81 TRP A CA 1
ATOM 649 C C . TRP A 1 81 ? -3.820 -12.867 3.817 1.00 74.19 81 TRP A C 1
ATOM 651 O O . TRP A 1 81 ? -4.437 -12.443 2.837 1.00 74.19 81 TRP A O 1
ATOM 661 N N . PRO A 1 82 ? -4.132 -14.057 4.355 1.00 65.88 82 PRO A N 1
ATOM 662 C CA . PRO A 1 82 ? -5.301 -14.798 3.917 1.00 65.88 82 PRO A CA 1
ATOM 663 C C . PRO A 1 82 ? -6.561 -14.046 4.354 1.00 65.88 82 PRO A C 1
ATOM 665 O O . PRO A 1 82 ? -6.643 -13.620 5.503 1.00 65.88 82 PRO A O 1
ATOM 668 N N . SER A 1 83 ? -7.574 -13.953 3.485 1.00 57.81 83 SER A N 1
ATOM 669 C CA . SER A 1 83 ? -8.891 -13.447 3.891 1.00 57.81 83 SER A CA 1
ATOM 670 C C . SER A 1 83 ? -9.382 -14.300 5.055 1.00 57.81 83 SER A C 1
ATOM 672 O O . SER A 1 83 ? -9.633 -15.504 4.865 1.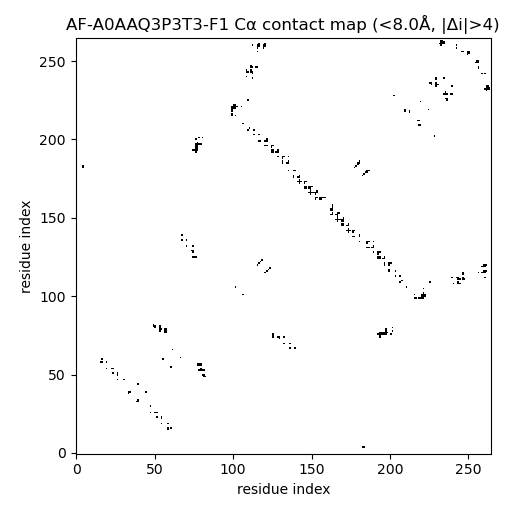00 57.81 83 SER A O 1
ATOM 674 N N . SER A 1 84 ? -9.451 -13.708 6.245 1.00 52.22 84 SER A N 1
ATOM 675 C CA . SER A 1 84 ? -9.881 -14.387 7.459 1.00 52.22 84 SER A CA 1
ATOM 676 C C . SER A 1 84 ? -11.345 -14.777 7.283 1.00 52.22 84 SER A C 1
ATOM 678 O O . SER A 1 84 ? -12.199 -13.899 7.220 1.00 52.22 84 SER A O 1
ATOM 680 N N . PRO A 1 85 ? -11.704 -16.073 7.200 1.00 45.69 85 PRO A N 1
ATOM 681 C CA . PRO A 1 85 ? -13.061 -16.436 7.555 1.00 45.69 85 PRO A CA 1
ATOM 682 C C . PRO A 1 85 ? -13.139 -16.167 9.053 1.00 45.69 85 PRO A C 1
ATOM 684 O O . PRO A 1 85 ? -12.498 -16.908 9.800 1.00 45.69 85 PRO A O 1
ATOM 687 N N . SER A 1 86 ? -13.799 -15.067 9.440 1.00 45.41 86 SER A N 1
ATOM 688 C CA . SER A 1 86 ? -14.199 -14.700 10.806 1.00 45.41 86 SER A CA 1
ATOM 689 C C . SER A 1 86 ? -13.714 -15.736 11.820 1.00 45.41 86 SER A C 1
ATOM 691 O O . SER A 1 86 ? -14.314 -16.815 11.928 1.00 45.41 86 SER A O 1
ATOM 693 N N . GLN A 1 87 ? -12.561 -15.499 12.454 1.00 41.38 87 GLN A N 1
ATOM 694 C CA . GLN A 1 87 ? -12.013 -16.445 13.419 1.00 41.38 87 GLN A CA 1
ATOM 695 C C . GLN A 1 87 ? -13.008 -16.569 14.579 1.00 41.38 87 GLN A C 1
ATOM 697 O O . GLN A 1 87 ? -12.909 -15.863 15.573 1.00 41.38 87 GLN A O 1
ATOM 702 N N . LYS A 1 88 ? -13.951 -17.513 14.488 1.00 43.00 88 LYS A N 1
ATOM 703 C CA . LYS A 1 88 ? -14.617 -18.084 15.656 1.00 43.00 88 LYS A CA 1
ATOM 704 C C . LYS A 1 88 ? -13.549 -18.877 16.396 1.00 43.00 88 LYS A C 1
ATOM 706 O O . LYS A 1 88 ? -13.416 -20.084 16.200 1.00 43.00 88 LYS A O 1
ATOM 711 N N . LYS A 1 89 ? -12.711 -18.182 17.164 1.00 42.75 89 LYS A N 1
ATOM 712 C CA . LYS A 1 89 ? -11.858 -18.829 18.150 1.00 42.75 89 LYS A CA 1
ATOM 713 C C . LYS A 1 89 ? -12.712 -19.189 19.357 1.00 42.75 89 LYS A C 1
ATOM 715 O O . LYS A 1 89 ? -13.632 -18.476 19.743 1.00 42.75 89 LYS A O 1
ATOM 720 N N . SER A 1 90 ? -12.431 -20.391 19.829 1.00 35.75 90 SER A N 1
ATOM 721 C CA . SER A 1 90 ? -13.143 -21.169 20.825 1.00 35.75 90 SER A CA 1
ATOM 722 C C . SER A 1 90 ? -13.419 -20.398 22.108 1.00 35.75 90 SER A C 1
ATOM 724 O O . SER A 1 90 ? -12.522 -19.820 22.715 1.00 35.75 90 SER A O 1
ATOM 726 N N . THR A 1 91 ? -14.673 -20.494 22.534 1.00 45.50 91 THR A N 1
ATOM 727 C CA . THR A 1 91 ? -15.157 -20.239 23.884 1.00 45.50 91 THR A CA 1
ATOM 728 C C . THR A 1 91 ? -14.272 -20.965 24.893 1.00 45.50 91 THR A C 1
ATOM 730 O O . THR A 1 91 ? -14.101 -22.178 24.772 1.00 45.50 91 THR A O 1
ATOM 733 N N . THR A 1 92 ? -13.710 -20.233 25.856 1.00 44.28 92 THR A N 1
ATOM 734 C CA . THR A 1 92 ? -13.673 -20.534 27.304 1.00 44.28 92 THR A CA 1
ATOM 735 C C . THR A 1 92 ? -12.561 -19.702 27.943 1.00 44.28 92 THR A C 1
ATOM 737 O O . THR A 1 92 ? -11.407 -20.111 27.919 1.00 44.28 92 THR A O 1
ATOM 740 N N . GLN A 1 93 ? -12.917 -18.563 28.542 1.00 39.50 93 GLN A N 1
ATOM 741 C CA . GLN A 1 93 ? -12.424 -18.184 29.869 1.00 39.50 93 GLN A CA 1
ATOM 742 C C . GLN A 1 93 ? -13.279 -17.053 30.461 1.00 39.50 93 GLN A C 1
ATOM 744 O O . GLN A 1 93 ? -13.433 -15.987 29.885 1.00 39.50 93 GLN A O 1
ATOM 749 N N . GLU A 1 94 ? -13.895 -17.411 31.585 1.00 40.00 94 GLU A N 1
ATOM 750 C CA . GLU A 1 94 ? -14.419 -16.621 32.701 1.00 40.00 94 GLU A CA 1
ATOM 751 C C . GLU A 1 94 ? -15.096 -15.263 32.464 1.00 40.00 94 GLU A C 1
ATOM 753 O O . GLU A 1 94 ? -14.496 -14.207 32.299 1.00 40.00 94 GLU A O 1
ATOM 758 N N . ARG A 1 95 ? -16.417 -15.342 32.651 1.00 54.97 95 ARG A N 1
ATOM 759 C CA . ARG A 1 95 ? -17.373 -14.276 32.938 1.00 54.97 95 ARG A CA 1
ATOM 760 C C . ARG A 1 95 ? -16.815 -13.215 33.895 1.00 54.97 95 ARG A C 1
ATOM 762 O O . ARG A 1 95 ? -16.775 -13.422 35.109 1.00 54.97 95 ARG A O 1
ATOM 769 N N . LYS A 1 96 ? -16.576 -12.019 33.363 1.00 45.91 96 LYS A N 1
ATOM 770 C CA . LYS A 1 96 ? -16.750 -10.752 34.078 1.00 45.91 96 LYS A CA 1
ATOM 771 C C . LYS A 1 96 ? -17.170 -9.695 33.066 1.00 45.91 96 LYS A C 1
ATOM 773 O O . LYS A 1 96 ? -16.436 -9.414 32.131 1.00 45.91 96 LYS A O 1
ATOM 778 N N . LYS A 1 97 ? -18.344 -9.102 33.288 1.00 49.91 97 LYS A N 1
ATOM 779 C CA . LYS A 1 97 ? -18.850 -7.948 32.540 1.00 49.91 97 LYS A CA 1
ATOM 780 C C . LYS A 1 97 ? -17.988 -6.728 32.884 1.00 49.91 97 LYS A C 1
ATOM 782 O O . LYS A 1 97 ? -18.373 -5.907 33.711 1.00 49.91 97 LYS A O 1
ATOM 787 N N . SER A 1 98 ? -16.780 -6.662 32.339 1.00 53.22 98 SER A N 1
ATOM 788 C CA . SER A 1 98 ? -16.002 -5.431 32.269 1.00 53.22 98 SER A CA 1
ATOM 789 C C . SER A 1 98 ? -16.459 -4.682 31.027 1.00 53.22 98 SER A C 1
ATOM 791 O O . SER A 1 98 ? -16.515 -5.278 29.953 1.00 53.22 98 SER A O 1
ATOM 793 N N . ASN A 1 99 ? -16.798 -3.398 31.160 1.00 65.88 99 ASN A N 1
ATOM 794 C CA . ASN A 1 99 ? -16.947 -2.530 29.995 1.00 65.88 99 ASN A CA 1
ATOM 795 C C . ASN A 1 99 ? -15.623 -2.575 29.231 1.00 65.88 99 ASN A C 1
ATOM 797 O O . ASN A 1 99 ? -14.628 -2.031 29.700 1.00 65.88 99 ASN A O 1
ATOM 801 N N . ASN A 1 100 ? -15.598 -3.280 28.102 1.00 77.94 100 ASN A N 1
ATOM 802 C CA . ASN A 1 100 ? -14.479 -3.208 27.185 1.00 77.94 100 ASN A CA 1
ATOM 803 C C . ASN A 1 100 ? -14.441 -1.756 26.701 1.00 77.94 100 ASN A C 1
ATOM 805 O O . ASN A 1 100 ? -15.458 -1.333 26.165 1.00 77.94 100 ASN A O 1
ATOM 809 N N . GLU A 1 101 ? -13.364 -1.007 26.963 1.00 87.06 101 GLU A N 1
ATOM 810 C CA . GLU A 1 101 ? -13.220 0.474 26.940 1.00 87.06 101 GLU A CA 1
ATOM 811 C C . GLU A 1 101 ? -13.563 1.191 25.606 1.00 87.06 101 GLU A C 1
ATOM 813 O O . GLU A 1 101 ? -13.187 2.333 25.370 1.00 87.06 101 GLU A O 1
ATOM 818 N N . TRP A 1 102 ? -14.303 0.536 24.720 1.00 91.06 102 TRP A N 1
ATOM 819 C CA . TRP A 1 102 ? -15.000 1.097 23.578 1.00 91.06 102 TRP A CA 1
ATOM 820 C C . TRP A 1 102 ? -16.087 2.090 23.995 1.00 91.06 102 TRP A C 1
ATOM 822 O O . TRP A 1 102 ? -17.029 1.755 24.716 1.00 91.06 102 TRP A O 1
ATOM 832 N N . SER A 1 103 ? -15.983 3.301 23.459 1.00 90.88 103 SER A N 1
ATOM 833 C CA . SER A 1 103 ? -17.037 4.310 23.457 1.00 90.88 103 SER A CA 1
ATOM 834 C C . SER A 1 103 ? -17.572 4.520 22.038 1.00 90.88 103 SER A C 1
ATOM 836 O O . SER A 1 103 ? -16.894 4.214 21.054 1.00 90.88 103 SER A O 1
ATOM 838 N N . GLU A 1 104 ? -18.782 5.073 21.918 1.00 91.00 104 GLU A N 1
ATOM 839 C CA . GLU A 1 104 ? -19.338 5.479 20.617 1.00 91.00 104 GLU A CA 1
ATOM 840 C C . GLU A 1 104 ? -18.443 6.517 19.920 1.00 91.00 104 GLU A C 1
ATOM 842 O O . GLU A 1 104 ? -18.264 6.468 18.701 1.00 91.00 104 GLU A O 1
ATOM 847 N N . ASP A 1 105 ? -17.823 7.407 20.701 1.00 92.69 105 ASP A N 1
ATOM 848 C CA . ASP A 1 105 ? -16.864 8.391 20.200 1.00 92.69 105 ASP A CA 1
ATOM 849 C C . ASP A 1 105 ? -15.639 7.710 19.587 1.00 92.69 105 ASP A C 1
ATOM 851 O O . ASP A 1 105 ? -15.272 8.027 18.458 1.00 92.69 105 ASP A O 1
ATOM 855 N N . LEU A 1 106 ? -15.059 6.713 20.268 1.00 93.12 106 LEU A N 1
ATOM 856 C CA . LEU A 1 106 ? -13.911 5.967 19.752 1.00 93.12 106 LEU A CA 1
ATOM 857 C C . LEU A 1 106 ? -14.263 5.218 18.460 1.00 93.12 106 LEU A C 1
ATOM 859 O O . LEU A 1 106 ? -13.482 5.208 17.510 1.00 93.12 106 LEU A O 1
ATOM 863 N N . GLU A 1 107 ? -15.452 4.613 18.383 1.00 94.12 107 GLU A N 1
ATOM 864 C CA . GLU A 1 107 ? -15.907 3.976 17.144 1.00 94.12 107 GLU A CA 1
ATOM 865 C C . GLU A 1 107 ? -16.019 4.977 15.993 1.00 94.12 107 GLU A C 1
ATOM 867 O O . GLU A 1 107 ? -15.593 4.684 14.872 1.00 94.12 107 GLU A O 1
ATOM 872 N N . LYS A 1 108 ? -16.583 6.162 16.253 1.00 94.69 108 LYS A N 1
ATOM 873 C CA . LYS A 1 108 ? -16.697 7.229 15.257 1.00 94.69 108 LYS A CA 1
ATOM 874 C C . LYS A 1 108 ? -15.320 7.727 14.828 1.00 94.69 108 LYS A C 1
ATOM 876 O O . LYS A 1 108 ? -15.079 7.867 13.632 1.00 94.69 108 LYS A O 1
ATOM 881 N N . GLU A 1 109 ? -14.403 7.921 15.770 1.00 95.50 109 GLU A N 1
ATOM 882 C CA . GLU A 1 109 ? -13.028 8.321 15.481 1.00 95.50 109 GLU A CA 1
ATOM 883 C C . GLU A 1 109 ? -12.318 7.295 14.589 1.00 95.50 109 GLU A C 1
ATOM 885 O O . GLU A 1 109 ? -11.710 7.667 13.586 1.00 95.50 109 GLU A O 1
ATOM 890 N N . MET A 1 110 ? -12.451 5.996 14.879 1.00 96.31 110 MET A N 1
ATOM 891 C CA . MET A 1 110 ? -11.877 4.933 14.044 1.00 96.31 110 MET A CA 1
ATOM 892 C C . MET A 1 110 ? -12.472 4.904 12.626 1.00 96.31 110 MET A C 1
ATOM 894 O O . MET A 1 110 ? -11.755 4.612 11.665 1.00 96.31 110 MET A O 1
ATOM 898 N N . ARG A 1 111 ? -13.762 5.234 12.462 1.00 95.69 111 ARG A N 1
ATOM 899 C CA . ARG A 1 111 ? -14.396 5.366 11.135 1.00 95.69 111 ARG A CA 1
ATOM 900 C C . ARG A 1 111 ? -13.827 6.542 10.349 1.00 95.69 111 ARG A C 1
ATOM 902 O O . ARG A 1 111 ? -13.528 6.383 9.170 1.00 95.69 111 ARG A O 1
ATOM 909 N N . GLU A 1 112 ? -13.627 7.682 10.999 1.00 95.75 112 GL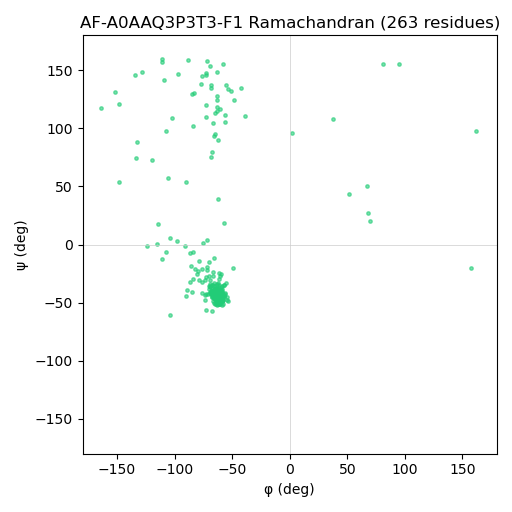U A N 1
ATOM 910 C CA . GLU A 1 112 ? -12.988 8.845 10.376 1.00 95.75 112 GLU A CA 1
ATOM 911 C C . GLU A 1 112 ? -11.540 8.542 9.969 1.00 95.75 112 GLU A C 1
ATOM 913 O O . GLU A 1 112 ? -11.115 8.886 8.868 1.00 95.75 112 GLU A O 1
ATOM 918 N N . VAL A 1 113 ? -10.790 7.814 10.803 1.00 95.69 113 VAL A N 1
ATOM 919 C CA . VAL A 1 113 ? -9.435 7.355 10.457 1.00 95.69 113 VAL A CA 1
ATOM 920 C C . VAL A 1 113 ? -9.448 6.469 9.206 1.00 95.69 113 VAL A C 1
ATOM 922 O O . VAL A 1 113 ? -8.608 6.666 8.329 1.00 95.69 113 VAL A O 1
ATOM 925 N N . ILE A 1 114 ? -10.404 5.537 9.078 1.00 95.25 114 ILE A N 1
ATOM 926 C CA . ILE A 1 114 ? -10.572 4.731 7.854 1.00 95.25 114 ILE A CA 1
ATOM 927 C C . ILE A 1 114 ? -10.793 5.629 6.629 1.00 95.25 114 ILE A C 1
ATOM 929 O O . ILE A 1 114 ? -10.195 5.386 5.581 1.00 95.25 114 ILE A O 1
ATOM 933 N N . GLU A 1 115 ? -11.640 6.653 6.735 1.00 94.38 115 GLU A N 1
ATOM 934 C CA . GLU A 1 115 ? -11.925 7.554 5.614 1.00 94.38 115 GLU A CA 1
ATOM 935 C C . GLU A 1 115 ? -10.680 8.320 5.158 1.00 94.38 115 GLU A C 1
ATOM 937 O O . GLU A 1 115 ? -10.444 8.438 3.952 1.00 94.38 115 GLU A O 1
ATOM 942 N N . VAL A 1 116 ? -9.845 8.776 6.097 1.00 94.75 116 VAL A N 1
ATOM 943 C CA . VAL A 1 116 ? -8.563 9.413 5.764 1.00 94.75 116 VAL A CA 1
ATOM 944 C C . VAL A 1 116 ? -7.604 8.410 5.116 1.00 94.75 116 VAL A C 1
ATOM 946 O O . VAL A 1 116 ? -7.041 8.721 4.068 1.00 94.75 116 VAL A O 1
ATOM 949 N N . ILE A 1 117 ? -7.465 7.196 5.671 1.00 93.94 117 ILE A N 1
ATOM 950 C CA . ILE A 1 117 ? -6.608 6.134 5.104 1.00 93.94 117 ILE A CA 1
ATOM 951 C C . ILE A 1 117 ? -6.996 5.825 3.657 1.00 93.94 117 ILE A C 1
ATOM 953 O O . ILE A 1 117 ? -6.127 5.630 2.809 1.00 93.94 117 ILE A O 1
ATOM 957 N N . LYS A 1 118 ? -8.292 5.765 3.351 1.00 92.69 118 LYS A N 1
ATOM 958 C CA . LYS A 1 118 ? -8.766 5.505 1.989 1.00 92.69 118 LYS A CA 1
ATOM 959 C C . LYS A 1 118 ? -8.439 6.660 1.051 1.00 92.69 118 LYS A C 1
ATOM 961 O O . LYS A 1 118 ? -7.750 6.460 0.055 1.00 92.69 118 LYS A O 1
ATOM 966 N N . LYS A 1 119 ? -8.913 7.861 1.391 1.00 91.88 119 LYS A N 1
ATOM 967 C CA . LYS A 1 119 ? -8.883 9.028 0.495 1.00 91.88 119 LYS A CA 1
ATOM 968 C C . LYS A 1 119 ? -7.494 9.628 0.327 1.00 91.88 119 LYS A C 1
ATOM 970 O O . LYS A 1 119 ? -7.213 10.236 -0.699 1.00 91.88 119 LYS A O 1
ATOM 975 N N . LYS A 1 120 ? -6.642 9.536 1.349 1.00 92.19 120 LYS A N 1
ATOM 976 C CA . LYS A 1 120 ? -5.312 10.152 1.328 1.00 92.19 120 LYS A CA 1
ATOM 977 C C . LYS A 1 120 ? -4.243 9.108 1.099 1.00 92.19 120 LYS A C 1
ATOM 979 O O . LYS A 1 120 ? -3.564 9.187 0.089 1.00 92.19 120 LYS A O 1
ATOM 984 N N . ASP A 1 121 ? -4.104 8.125 1.977 1.00 90.88 121 ASP A N 1
ATOM 985 C CA . ASP A 1 121 ? -2.998 7.174 1.867 1.00 90.88 121 ASP A CA 1
ATOM 986 C C . ASP A 1 121 ? -3.209 6.197 0.693 1.00 90.88 121 ASP A C 1
ATOM 988 O O . ASP A 1 121 ? -2.397 6.135 -0.229 1.00 90.88 121 ASP A O 1
ATOM 992 N N . SER A 1 122 ? -4.327 5.471 0.667 1.00 89.50 122 SER A N 1
ATOM 993 C CA . SER A 1 122 ? -4.556 4.381 -0.295 1.00 89.50 122 SER A CA 1
ATOM 994 C C . SER A 1 122 ? -4.658 4.877 -1.739 1.00 89.50 122 SER A C 1
ATOM 996 O O . SER A 1 122 ? -4.006 4.322 -2.623 1.00 89.50 122 SER A O 1
ATOM 998 N N . GLU A 1 123 ? -5.421 5.947 -1.985 1.00 90.94 123 GLU A N 1
ATOM 999 C CA . GLU A 1 123 ? -5.538 6.560 -3.316 1.00 90.94 123 GLU A CA 1
ATOM 1000 C C . GLU A 1 123 ? -4.198 7.109 -3.838 1.00 90.94 123 GLU A C 1
ATOM 1002 O O . GLU A 1 123 ? -3.883 6.968 -5.025 1.00 90.94 123 GLU A O 1
ATOM 1007 N N . ASP A 1 124 ? -3.377 7.710 -2.971 1.00 89.69 124 ASP A N 1
ATOM 1008 C CA . ASP A 1 124 ? -2.072 8.247 -3.367 1.00 89.69 124 ASP A CA 1
ATOM 1009 C C . ASP A 1 124 ? -1.097 7.121 -3.732 1.00 89.69 124 ASP A C 1
ATOM 1011 O O . ASP A 1 124 ? -0.453 7.178 -4.785 1.00 89.69 124 ASP A O 1
ATOM 1015 N N . TYR A 1 125 ? -1.066 6.040 -2.943 1.00 87.69 125 TYR A N 1
ATOM 1016 C CA . TYR A 1 125 ? -0.259 4.855 -3.243 1.00 87.69 125 TYR A CA 1
ATOM 1017 C C . TYR A 1 125 ? -0.739 4.097 -4.485 1.00 87.69 125 TYR A C 1
ATOM 1019 O O . TYR A 1 125 ? 0.100 3.628 -5.257 1.00 87.69 125 TYR A O 1
ATOM 1027 N N . GLU A 1 126 ? -2.047 4.037 -4.754 1.00 88.62 126 GLU A N 1
ATOM 1028 C CA . GLU A 1 126 ? -2.564 3.509 -6.023 1.00 88.62 126 GLU A CA 1
ATOM 1029 C C . GLU A 1 126 ? -2.121 4.377 -7.207 1.00 88.62 126 GLU A C 1
ATOM 1031 O O . GLU A 1 126 ? -1.693 3.854 -8.244 1.00 88.62 126 GLU A O 1
ATOM 1036 N N . ARG A 1 127 ? -2.160 5.708 -7.071 1.00 90.19 127 ARG A N 1
ATOM 1037 C CA . ARG A 1 127 ? -1.693 6.625 -8.119 1.00 90.19 127 ARG A CA 1
ATOM 1038 C C . ARG A 1 127 ? -0.199 6.446 -8.388 1.00 90.19 127 ARG A C 1
ATOM 1040 O O . ARG A 1 127 ? 0.196 6.258 -9.541 1.00 90.19 127 ARG A O 1
ATOM 1047 N N . LEU A 1 128 ? 0.626 6.494 -7.344 1.00 85.81 128 LEU A N 1
ATOM 1048 C CA . LEU A 1 128 ? 2.081 6.349 -7.440 1.00 85.81 128 LEU A CA 1
ATOM 1049 C C . LEU A 1 128 ? 2.475 4.967 -7.963 1.00 85.81 128 LEU A C 1
ATOM 1051 O O . LEU A 1 128 ? 3.304 4.859 -8.868 1.00 85.81 128 LEU A O 1
ATOM 1055 N N . GLY A 1 129 ? 1.817 3.919 -7.476 1.00 81.75 129 GLY A N 1
ATOM 1056 C CA . GLY A 1 129 ? 2.013 2.554 -7.935 1.00 81.75 129 GLY A CA 1
ATOM 1057 C C . GLY A 1 129 ? 1.659 2.359 -9.409 1.00 81.75 129 GLY A C 1
ATOM 1058 O O . GLY A 1 129 ? 2.409 1.706 -10.133 1.00 81.75 129 GLY A O 1
ATOM 1059 N N . ASN A 1 130 ? 0.585 2.982 -9.906 1.00 85.62 130 ASN A N 1
ATOM 1060 C CA . ASN A 1 130 ? 0.248 2.971 -11.335 1.00 85.62 130 ASN A CA 1
ATOM 1061 C C . ASN A 1 130 ? 1.297 3.689 -12.198 1.00 85.62 130 ASN A C 1
ATOM 1063 O O . ASN A 1 130 ? 1.591 3.239 -13.309 1.00 85.62 130 ASN A O 1
ATOM 1067 N N . ILE A 1 131 ? 1.865 4.797 -11.715 1.00 85.31 131 ILE A N 1
ATOM 1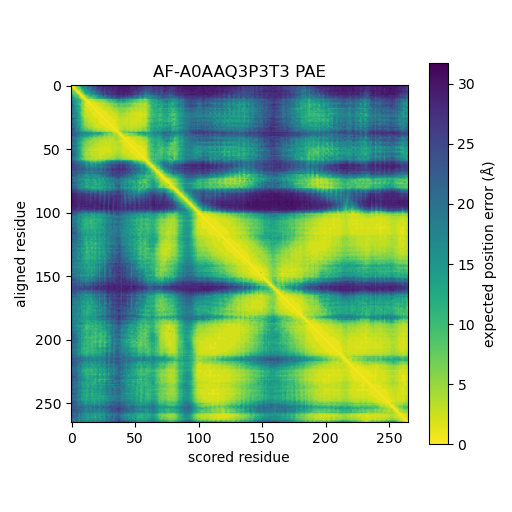068 C CA . ILE A 1 131 ? 2.951 5.501 -12.413 1.00 85.31 131 ILE A CA 1
ATOM 1069 C C . ILE A 1 131 ? 4.195 4.608 -12.460 1.00 85.31 131 ILE A C 1
ATOM 1071 O O . ILE A 1 131 ? 4.733 4.371 -13.543 1.00 85.31 131 ILE A O 1
ATOM 1075 N N . ALA A 1 132 ? 4.604 4.054 -11.317 1.00 79.75 132 ALA A N 1
ATOM 1076 C CA . ALA A 1 132 ? 5.759 3.166 -11.218 1.00 79.75 132 ALA A CA 1
ATOM 1077 C C . ALA A 1 132 ? 5.604 1.915 -12.099 1.00 79.75 132 ALA A C 1
ATOM 1079 O O . ALA A 1 132 ? 6.537 1.554 -12.813 1.00 79.75 132 ALA A O 1
ATOM 1080 N N . LEU A 1 133 ? 4.407 1.317 -12.143 1.00 81.38 133 LEU A N 1
ATOM 1081 C CA . LEU A 1 133 ? 4.084 0.184 -13.014 1.00 81.38 133 LEU A CA 1
ATOM 1082 C C . LEU A 1 133 ? 4.261 0.524 -14.495 1.00 81.38 133 LEU A C 1
ATOM 1084 O O . LEU A 1 133 ? 4.869 -0.243 -15.239 1.00 81.38 133 LEU A O 1
ATOM 1088 N N . LYS A 1 134 ? 3.737 1.675 -14.939 1.00 84.00 134 LYS A N 1
ATOM 1089 C CA . LYS A 1 134 ? 3.852 2.120 -16.337 1.00 84.00 134 LYS A CA 1
ATOM 1090 C C . LYS A 1 134 ? 5.305 2.370 -16.725 1.00 84.00 134 LYS A C 1
ATOM 1092 O O . LYS A 1 134 ? 5.715 1.960 -17.811 1.00 84.00 134 LYS A O 1
ATOM 1097 N N . VAL A 1 135 ? 6.079 3.006 -15.845 1.00 80.88 135 VAL A N 1
ATOM 1098 C CA . VAL A 1 135 ? 7.511 3.246 -16.067 1.00 80.88 135 VAL A CA 1
ATOM 1099 C C . VAL A 1 135 ? 8.264 1.918 -16.120 1.00 80.88 135 VAL A C 1
ATOM 1101 O O . VAL A 1 135 ? 8.951 1.665 -17.104 1.00 80.88 135 VAL A O 1
ATOM 1104 N N . SER A 1 136 ? 8.075 1.037 -15.134 1.00 78.31 136 SER A N 1
ATOM 1105 C CA . SER A 1 136 ? 8.736 -0.271 -15.079 1.00 78.31 136 SER A CA 1
ATOM 1106 C C . SER A 1 136 ? 8.436 -1.121 -16.315 1.00 78.31 136 SER A C 1
ATOM 1108 O O . SER A 1 136 ? 9.370 -1.590 -16.958 1.00 78.31 136 SER A O 1
ATOM 1110 N N . LYS A 1 137 ? 7.164 -1.232 -16.727 1.00 78.56 137 LYS A N 1
ATOM 1111 C CA . LYS A 1 137 ? 6.779 -1.930 -17.966 1.00 78.56 137 LYS A CA 1
ATOM 1112 C C . LYS A 1 137 ? 7.441 -1.336 -19.206 1.00 78.56 137 LYS A C 1
ATOM 1114 O O . LYS A 1 137 ? 7.907 -2.075 -20.067 1.00 78.56 137 LYS A O 1
ATOM 1119 N N . SER A 1 138 ? 7.462 -0.007 -19.314 1.00 80.88 138 SER A N 1
ATOM 1120 C CA . SER A 1 138 ? 8.036 0.674 -20.479 1.00 80.88 138 SER A CA 1
ATOM 1121 C C . SER A 1 138 ? 9.537 0.417 -20.587 1.00 80.88 138 SER A C 1
ATOM 1123 O O . SER A 1 138 ? 10.027 0.132 -21.677 1.00 80.88 138 SER A O 1
ATOM 1125 N N . LEU A 1 139 ? 10.259 0.467 -19.463 1.00 78.06 139 LEU A N 1
ATOM 1126 C CA . LEU A 1 139 ? 11.698 0.195 -19.412 1.00 78.06 139 LEU A CA 1
ATOM 1127 C C . LEU A 1 139 ? 12.002 -1.279 -19.716 1.00 78.06 139 LEU A C 1
ATOM 1129 O O . LEU A 1 139 ? 12.823 -1.543 -20.594 1.00 78.06 139 LEU A O 1
ATOM 1133 N N . ALA A 1 140 ? 11.249 -2.208 -19.114 1.00 76.75 140 ALA A N 1
ATOM 1134 C CA . ALA A 1 140 ? 11.403 -3.650 -19.320 1.00 76.75 140 ALA A CA 1
ATOM 1135 C C . ALA A 1 140 ? 11.201 -4.084 -20.785 1.00 76.75 140 ALA A C 1
ATOM 1137 O O . ALA A 1 140 ? 11.729 -5.109 -21.211 1.00 76.75 140 ALA A O 1
ATOM 1138 N N . ILE A 1 141 ? 10.446 -3.309 -21.574 1.00 79.19 141 ILE A N 1
ATOM 1139 C CA . ILE A 1 141 ? 10.270 -3.523 -23.018 1.00 79.19 141 ILE A CA 1
ATOM 1140 C C . ILE A 1 141 ? 11.344 -2.769 -23.819 1.00 79.19 141 ILE A C 1
ATOM 1142 O O . ILE A 1 141 ? 11.928 -3.320 -24.754 1.00 79.19 141 ILE A O 1
ATOM 1146 N N . ALA A 1 142 ? 11.625 -1.513 -23.463 1.00 77.94 142 ALA A N 1
ATOM 1147 C CA . ALA A 1 142 ? 12.552 -0.660 -24.199 1.00 77.94 142 ALA A CA 1
ATOM 1148 C C . ALA A 1 142 ? 14.002 -1.164 -24.142 1.00 77.94 142 ALA A C 1
ATOM 1150 O O . ALA A 1 142 ? 14.670 -1.164 -25.175 1.00 77.94 142 ALA A O 1
ATOM 1151 N N . ALA A 1 143 ? 14.495 -1.619 -22.984 1.00 75.31 143 ALA A N 1
ATOM 1152 C CA . ALA A 1 143 ? 15.882 -2.073 -22.840 1.00 75.31 143 ALA A CA 1
ATOM 1153 C C . ALA A 1 143 ? 16.217 -3.266 -23.758 1.00 75.31 143 ALA A C 1
ATOM 1155 O O . ALA A 1 143 ? 17.187 -3.164 -24.520 1.00 75.31 143 ALA A O 1
ATOM 1156 N N . PRO A 1 144 ? 15.429 -4.361 -23.776 1.00 78.38 144 PRO A N 1
ATOM 1157 C CA . PRO A 1 144 ? 15.662 -5.477 -24.691 1.00 78.38 144 PRO A CA 1
ATOM 1158 C C . PRO A 1 144 ? 15.503 -5.101 -26.167 1.00 78.38 144 PRO A C 1
ATOM 1160 O O . PRO A 1 144 ? 16.320 -5.518 -26.988 1.00 78.38 144 PRO A O 1
ATOM 1163 N N . LEU A 1 145 ? 14.500 -4.282 -26.516 1.00 80.12 145 LEU A N 1
ATOM 1164 C CA . LEU A 1 145 ? 14.291 -3.840 -27.901 1.00 80.12 145 LEU A CA 1
ATOM 1165 C C . LEU A 1 145 ? 15.469 -3.009 -28.417 1.00 80.12 145 LEU A C 1
ATOM 1167 O O . LEU A 1 145 ? 16.006 -3.294 -29.488 1.00 80.12 145 LEU A O 1
ATOM 1171 N N . LEU A 1 146 ? 15.904 -2.009 -27.648 1.00 80.75 146 LEU A N 1
ATOM 1172 C CA . LEU A 1 146 ? 17.040 -1.159 -28.003 1.00 80.75 146 LEU A CA 1
ATOM 1173 C C . LEU A 1 146 ? 18.341 -1.968 -28.073 1.00 80.75 146 LEU A C 1
ATOM 1175 O O . LEU A 1 146 ? 19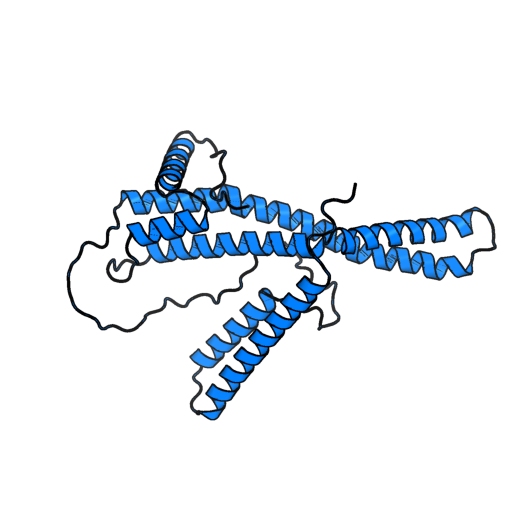.128 -1.778 -29.000 1.00 80.75 146 LEU A O 1
ATOM 1179 N N . SER A 1 147 ? 18.534 -2.919 -27.154 1.00 79.69 147 SER A N 1
ATOM 1180 C CA . SER A 1 147 ? 19.680 -3.838 -27.180 1.00 79.69 147 SER A CA 1
ATOM 1181 C C . SER A 1 147 ? 19.672 -4.728 -28.424 1.00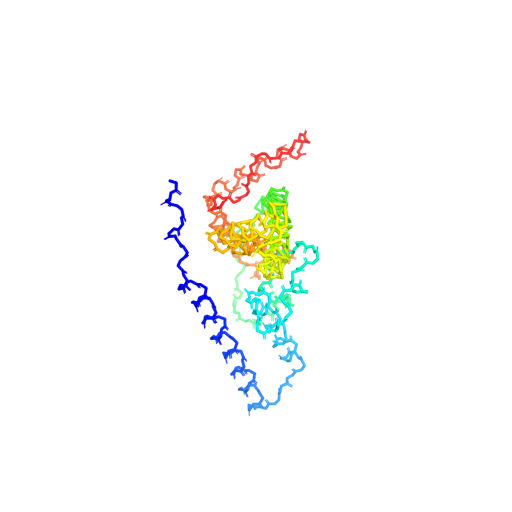 79.69 147 SER A C 1
ATOM 1183 O O . SER A 1 147 ? 20.716 -4.929 -29.038 1.00 79.69 147 SER A O 1
ATOM 1185 N N . GLY A 1 148 ? 18.503 -5.220 -28.843 1.00 82.00 148 GLY A N 1
ATOM 1186 C CA . GLY A 1 148 ? 18.345 -6.001 -30.071 1.00 82.00 148 GLY A CA 1
ATOM 1187 C C . GLY A 1 148 ? 18.671 -5.195 -31.331 1.00 82.00 148 GLY A C 1
ATOM 1188 O O . GLY A 1 148 ? 19.418 -5.670 -32.186 1.00 82.00 148 GLY A O 1
ATOM 1189 N N . ILE A 1 149 ? 18.180 -3.952 -31.423 1.00 83.00 149 ILE A N 1
ATOM 1190 C CA . ILE A 1 149 ? 18.505 -3.029 -32.526 1.00 83.00 149 ILE A CA 1
ATOM 1191 C C . ILE A 1 149 ? 20.012 -2.754 -32.567 1.00 83.00 149 ILE A C 1
ATOM 1193 O O . ILE A 1 149 ? 20.620 -2.813 -33.637 1.00 83.00 149 ILE A O 1
ATOM 1197 N N . ALA A 1 150 ? 20.627 -2.494 -31.411 1.00 83.44 150 ALA A N 1
ATOM 1198 C CA . ALA A 1 150 ? 22.066 -2.290 -31.306 1.00 83.44 150 ALA A CA 1
ATOM 1199 C C . ALA A 1 150 ? 22.850 -3.534 -31.758 1.00 83.44 150 ALA A C 1
ATOM 1201 O O . ALA A 1 150 ? 23.790 -3.416 -32.541 1.00 83.44 150 ALA A O 1
ATOM 1202 N N . ALA A 1 151 ? 22.433 -4.728 -31.326 1.00 84.31 151 ALA A N 1
ATOM 1203 C CA . ALA A 1 151 ? 23.087 -5.988 -31.661 1.00 84.31 151 ALA A CA 1
ATOM 1204 C C . ALA A 1 151 ? 23.016 -6.303 -33.164 1.00 84.31 151 ALA A C 1
ATOM 1206 O O . ALA A 1 151 ? 24.053 -6.535 -33.782 1.00 84.31 151 ALA A O 1
ATOM 1207 N N . VAL A 1 152 ? 21.830 -6.247 -33.781 1.00 82.06 152 VAL A N 1
ATOM 1208 C CA . VAL A 1 152 ? 21.670 -6.488 -35.230 1.00 82.06 152 VAL A CA 1
ATOM 1209 C C . VAL A 1 152 ? 22.403 -5.418 -36.040 1.00 82.06 152 VAL A C 1
ATOM 1211 O O . VAL A 1 152 ? 23.132 -5.727 -36.983 1.00 82.06 152 VAL A O 1
ATOM 1214 N N . GLY A 1 153 ? 22.261 -4.157 -35.636 1.00 73.69 153 GLY A N 1
ATOM 1215 C CA . GLY A 1 153 ? 22.876 -3.015 -36.295 1.00 73.69 153 GLY A CA 1
ATOM 1216 C C . GLY A 1 153 ? 24.405 -2.981 -36.208 1.00 73.69 153 GLY A C 1
ATOM 1217 O O . GLY A 1 153 ? 25.055 -2.456 -37.110 1.00 73.69 153 GLY A O 1
ATOM 1218 N N . SER A 1 154 ? 24.993 -3.585 -35.169 1.00 71.00 154 SER A N 1
ATOM 1219 C CA . SER A 1 154 ? 26.451 -3.639 -34.983 1.00 71.00 154 SER A CA 1
ATOM 1220 C C . SER A 1 154 ? 27.182 -4.354 -36.127 1.00 71.00 154 SER A C 1
ATOM 1222 O O . SER A 1 154 ? 28.313 -3.996 -36.446 1.00 71.00 154 SER A O 1
ATOM 1224 N N . SER A 1 155 ? 26.512 -5.287 -36.812 1.00 70.94 155 SER A N 1
ATOM 1225 C CA . SER A 1 155 ? 27.052 -5.987 -37.987 1.00 70.94 155 SER A CA 1
ATOM 1226 C C . SER A 1 155 ? 27.196 -5.100 -39.236 1.00 70.94 155 SER A C 1
ATOM 1228 O O . SER A 1 155 ? 27.917 -5.457 -40.165 1.00 70.94 155 SER A O 1
ATOM 1230 N N . PHE A 1 156 ? 26.562 -3.921 -39.250 1.00 66.81 156 PHE A N 1
ATOM 1231 C CA . PHE A 1 156 ? 26.582 -2.964 -40.364 1.00 66.81 156 PHE A CA 1
ATOM 1232 C C . PHE A 1 156 ? 27.496 -1.751 -40.115 1.00 66.81 156 PHE A C 1
ATOM 1234 O O . PHE A 1 156 ? 27.545 -0.829 -40.938 1.00 66.81 156 PHE A O 1
ATOM 1241 N N . VAL A 1 157 ? 28.246 -1.745 -39.005 1.00 59.72 157 VAL A N 1
ATOM 1242 C CA . VAL A 1 157 ? 29.241 -0.711 -38.678 1.00 59.72 157 VAL A CA 1
ATOM 1243 C C . VAL A 1 157 ? 30.382 -0.783 -39.700 1.00 59.72 157 VAL A C 1
ATOM 1245 O O . VAL A 1 157 ? 31.308 -1.577 -39.585 1.00 59.72 157 VAL A O 1
ATOM 1248 N N . GLY A 1 158 ? 30.263 0.020 -40.759 1.00 58.59 158 GLY A N 1
ATOM 1249 C CA . GLY A 1 158 ? 31.196 0.057 -41.891 1.00 58.59 158 GLY A CA 1
ATOM 1250 C C . GLY A 1 158 ? 30.595 0.620 -43.186 1.00 58.59 158 GLY A C 1
ATOM 1251 O O . GLY A 1 158 ? 31.337 1.105 -44.034 1.00 58.59 158 GLY A O 1
ATOM 1252 N N . HIS A 1 159 ? 29.262 0.639 -43.328 1.00 56.47 159 HIS A N 1
ATOM 1253 C CA . HIS A 1 159 ? 28.562 1.059 -44.556 1.00 56.47 159 HIS A CA 1
ATOM 1254 C C . HIS A 1 159 ? 27.896 2.453 -44.445 1.00 56.47 159 HIS A C 1
ATOM 1256 O O . HIS A 1 159 ? 26.696 2.606 -44.660 1.00 56.47 159 HIS A O 1
ATOM 1262 N N . GLY A 1 160 ? 28.680 3.493 -44.128 1.00 60.41 160 GLY A N 1
ATOM 1263 C CA . GLY A 1 160 ? 28.244 4.901 -44.164 1.00 60.41 160 GLY A CA 1
ATOM 1264 C C . GLY A 1 160 ? 27.745 5.496 -42.833 1.00 60.41 160 GLY A C 1
ATOM 1265 O O . GLY A 1 160 ? 27.293 4.797 -41.929 1.00 60.41 160 GLY A O 1
ATOM 1266 N N . SER A 1 161 ? 27.839 6.830 -42.721 1.00 62.78 161 SER A N 1
ATOM 1267 C CA . SER A 1 161 ? 27.679 7.612 -41.475 1.00 62.78 161 SER A CA 1
ATOM 1268 C C . SER A 1 161 ? 26.343 7.413 -40.742 1.00 62.78 161 SER A C 1
ATOM 1270 O O . SER A 1 161 ? 26.324 7.423 -39.513 1.00 62.78 161 SER A O 1
ATOM 1272 N N . LEU A 1 162 ? 25.237 7.208 -41.465 1.00 61.22 162 LEU A N 1
ATOM 1273 C CA . LEU A 1 162 ? 23.895 7.115 -40.874 1.00 61.22 162 LEU A CA 1
ATOM 1274 C C . LEU A 1 162 ? 23.559 5.684 -40.408 1.00 61.22 162 LEU A C 1
ATOM 1276 O O . LEU A 1 162 ? 22.915 5.507 -39.375 1.00 61.22 162 LEU A O 1
ATOM 1280 N N . ALA A 1 163 ? 24.074 4.663 -41.105 1.00 65.56 163 ALA A N 1
ATOM 1281 C CA . ALA A 1 163 ? 23.893 3.251 -40.753 1.00 65.56 163 ALA A CA 1
ATOM 1282 C C . ALA A 1 163 ? 24.652 2.858 -39.472 1.00 65.56 163 ALA A C 1
ATOM 1284 O O . ALA A 1 163 ? 24.186 2.009 -38.719 1.00 65.56 163 ALA A O 1
ATOM 1285 N N . ALA A 1 164 ? 25.782 3.512 -39.188 1.00 67.31 164 ALA A N 1
ATOM 1286 C CA . ALA A 1 164 ? 26.536 3.320 -37.947 1.00 67.31 164 ALA A CA 1
ATOM 1287 C C . ALA A 1 164 ? 25.978 4.123 -36.752 1.00 67.31 164 ALA A C 1
ATOM 1289 O O . ALA A 1 164 ? 26.232 3.766 -35.601 1.00 67.31 164 ALA A O 1
ATOM 1290 N N . LEU A 1 165 ? 25.202 5.189 -36.998 1.00 78.31 165 LEU A N 1
ATOM 1291 C CA . LEU A 1 165 ? 24.669 6.062 -35.945 1.00 78.31 165 LEU A CA 1
ATOM 1292 C C . LEU A 1 165 ? 23.490 5.426 -35.194 1.00 78.31 165 LEU A C 1
ATOM 1294 O O . LEU A 1 165 ? 23.422 5.513 -33.970 1.00 78.31 165 LEU A O 1
ATOM 1298 N N . VAL A 1 166 ? 22.575 4.764 -35.909 1.00 81.06 166 VAL A N 1
ATOM 1299 C CA . VAL A 1 166 ? 21.373 4.148 -35.314 1.00 81.06 166 VAL A CA 1
ATOM 1300 C C . VAL A 1 166 ? 21.713 3.069 -34.272 1.00 81.06 166 VAL A C 1
ATOM 1302 O O . VAL A 1 166 ? 21.181 3.148 -33.163 1.00 81.06 166 VAL A O 1
ATOM 1305 N N . PRO A 1 167 ? 22.618 2.105 -34.538 1.00 80.69 167 PRO A N 1
ATOM 1306 C CA . PRO A 1 167 ? 22.969 1.068 -33.565 1.00 80.69 167 PRO A CA 1
ATOM 1307 C C . PRO A 1 167 ? 23.712 1.637 -32.351 1.00 80.69 167 PRO A C 1
ATOM 1309 O O . PRO A 1 167 ? 23.495 1.183 -31.231 1.00 80.69 167 PRO A O 1
ATOM 1312 N N . LEU A 1 168 ? 24.546 2.663 -32.556 1.00 81.19 168 LEU A N 1
ATOM 1313 C CA . LEU A 1 168 ? 25.277 3.341 -31.484 1.00 81.19 168 LEU A CA 1
ATOM 1314 C C . LEU A 1 168 ? 24.334 4.120 -30.554 1.00 81.19 168 LEU A C 1
ATOM 1316 O O . LEU A 1 168 ? 24.461 4.030 -29.334 1.00 81.19 168 LEU A O 1
ATOM 1320 N N . MET A 1 169 ? 23.355 4.834 -31.117 1.00 83.94 169 MET A N 1
ATOM 1321 C CA . MET A 1 169 ? 22.314 5.524 -30.347 1.00 83.94 169 MET A CA 1
ATOM 1322 C C . MET A 1 169 ? 21.386 4.542 -29.625 1.00 83.94 169 MET A C 1
ATOM 1324 O O . MET A 1 169 ? 21.037 4.762 -28.467 1.00 83.94 169 MET A O 1
ATOM 1328 N N . ALA A 1 170 ? 21.012 3.437 -30.275 1.00 80.94 170 ALA A N 1
ATOM 1329 C CA . ALA A 1 170 ? 20.214 2.391 -29.644 1.00 80.94 170 ALA A CA 1
ATOM 1330 C C . ALA A 1 170 ? 20.972 1.735 -28.480 1.00 80.94 170 ALA A C 1
ATOM 1332 O O . ALA A 1 170 ? 20.408 1.572 -27.403 1.00 80.94 170 ALA A O 1
ATOM 1333 N N . GLY A 1 171 ? 22.260 1.425 -28.656 1.00 82.62 171 GLY A N 1
ATOM 1334 C CA . GLY A 1 171 ? 23.094 0.815 -27.620 1.00 82.62 171 GLY A CA 1
ATOM 1335 C C . GLY A 1 171 ? 23.342 1.738 -26.425 1.00 82.62 171 GLY A C 1
ATOM 1336 O O . GLY A 1 171 ? 23.250 1.299 -25.279 1.00 82.62 171 GLY A O 1
ATOM 1337 N N . SER A 1 172 ? 23.597 3.028 -26.667 1.00 83.88 172 SER A N 1
ATOM 1338 C CA . SER A 1 172 ? 23.779 4.005 -25.585 1.00 83.88 172 SER A CA 1
ATOM 1339 C C . SER A 1 172 ? 22.490 4.220 -24.788 1.00 83.88 172 SER A C 1
ATOM 1341 O O . SER A 1 172 ? 22.525 4.221 -23.556 1.00 83.88 172 SER A O 1
ATOM 1343 N N . LEU A 1 173 ? 21.341 4.308 -25.467 1.00 82.19 173 LEU A N 1
ATOM 1344 C CA . LEU A 1 173 ? 20.043 4.422 -24.810 1.00 82.19 173 LEU A CA 1
ATOM 1345 C C . LEU A 1 173 ? 19.669 3.133 -24.069 1.00 82.19 173 LEU A C 1
ATOM 1347 O O . LEU A 1 173 ? 19.202 3.214 -22.938 1.00 82.19 173 LEU A O 1
ATOM 1351 N N . ALA A 1 174 ? 19.936 1.956 -24.644 1.00 81.00 174 ALA A N 1
ATOM 1352 C CA . ALA A 1 174 ? 19.755 0.673 -23.967 1.00 81.00 174 ALA A CA 1
ATOM 1353 C C . ALA A 1 174 ? 20.562 0.614 -22.665 1.00 81.00 174 ALA A C 1
ATOM 1355 O O . ALA A 1 174 ? 20.025 0.244 -21.625 1.00 81.00 174 ALA A O 1
ATOM 1356 N N . SER A 1 175 ? 21.826 1.048 -22.696 1.00 80.62 175 SER A N 1
ATOM 1357 C CA . SER A 1 175 ? 22.666 1.109 -21.499 1.00 80.62 175 SER A CA 1
ATOM 1358 C C . SER A 1 175 ? 22.121 2.088 -20.458 1.00 80.62 175 SER A C 1
ATOM 1360 O O . SER A 1 175 ? 22.167 1.781 -19.269 1.00 80.62 175 SER A O 1
ATOM 1362 N N . ALA A 1 176 ? 21.608 3.250 -20.875 1.00 80.38 176 ALA A N 1
ATOM 1363 C CA . ALA A 1 176 ? 21.012 4.229 -19.966 1.00 80.38 176 ALA A CA 1
ATOM 1364 C C . ALA A 1 176 ? 19.714 3.706 -19.329 1.00 80.38 176 ALA A C 1
ATOM 1366 O O . ALA A 1 176 ? 19.540 3.820 -18.118 1.00 80.38 176 ALA A O 1
ATOM 1367 N N . VAL A 1 177 ? 18.836 3.085 -20.125 1.00 79.56 177 VAL A N 1
ATOM 1368 C CA . VAL A 1 177 ? 17.596 2.440 -19.662 1.00 79.56 177 VAL A CA 1
ATOM 1369 C C . VAL A 1 177 ? 17.920 1.316 -18.683 1.00 79.56 177 VAL A C 1
ATOM 1371 O O . VAL A 1 177 ? 17.366 1.296 -17.590 1.00 79.56 177 VAL A O 1
ATOM 1374 N N . ASN A 1 178 ? 18.873 0.445 -19.017 1.00 75.25 178 ASN A N 1
ATOM 1375 C CA . ASN A 1 178 ? 19.300 -0.661 -18.162 1.00 75.25 178 ASN A CA 1
ATOM 1376 C C . ASN A 1 178 ? 19.911 -0.166 -16.837 1.00 75.25 178 ASN A C 1
ATOM 1378 O O . ASN A 1 178 ? 19.604 -0.683 -15.763 1.00 75.25 178 ASN A O 1
ATOM 1382 N N . ALA A 1 179 ? 20.745 0.879 -16.892 1.00 74.06 179 ALA A N 1
ATOM 1383 C CA . ALA A 1 179 ? 21.315 1.508 -15.702 1.00 74.06 179 ALA A CA 1
ATOM 1384 C C . ALA A 1 179 ? 20.247 2.187 -14.834 1.00 74.06 179 ALA A C 1
ATOM 1386 O O . ALA A 1 179 ? 20.348 2.153 -13.611 1.00 74.06 179 ALA A O 1
ATOM 1387 N N . PHE A 1 180 ? 19.218 2.782 -15.435 1.00 72.38 180 PHE A N 1
ATOM 1388 C CA . PHE A 1 180 ? 18.117 3.395 -14.699 1.00 72.38 180 PHE A CA 1
ATOM 1389 C C . PHE A 1 180 ? 17.175 2.348 -14.088 1.00 72.38 180 PHE A C 1
ATOM 1391 O O . PHE A 1 180 ? 16.818 2.461 -12.920 1.00 72.38 180 PHE A O 1
ATOM 1398 N N . GLU A 1 181 ? 16.825 1.297 -14.831 1.00 67.69 181 GLU A N 1
ATOM 1399 C CA . GLU A 1 181 ? 15.968 0.203 -14.364 1.00 67.69 181 GLU A CA 1
ATOM 1400 C C . GLU A 1 181 ? 16.599 -0.539 -13.179 1.00 67.69 181 GLU A C 1
ATOM 1402 O O . GLU A 1 181 ? 15.972 -0.667 -12.123 1.00 67.69 181 GLU A O 1
ATOM 1407 N N . HIS A 1 182 ? 17.862 -0.957 -13.315 1.00 67.38 182 HIS A N 1
ATOM 1408 C CA . HIS A 1 182 ? 18.564 -1.711 -12.275 1.00 67.38 182 HIS A CA 1
ATOM 1409 C C . HIS A 1 182 ? 19.220 -0.825 -11.212 1.00 67.38 182 HIS A C 1
ATOM 1411 O O . HIS A 1 182 ? 19.152 -1.144 -10.028 1.00 67.38 182 HIS A O 1
ATOM 1417 N N . GLY A 1 183 ? 19.846 0.287 -11.603 1.00 59.44 183 GLY A N 1
ATOM 1418 C CA . GLY A 1 183 ? 20.526 1.201 -10.678 1.00 59.44 183 GLY A CA 1
ATOM 1419 C C . GLY A 1 183 ? 19.573 2.133 -9.931 1.00 59.44 183 GLY A C 1
ATOM 1420 O O . GLY A 1 183 ? 19.847 2.492 -8.789 1.00 59.44 183 GLY A O 1
ATOM 1421 N N . GLY A 1 184 ? 18.441 2.492 -10.544 1.00 63.62 184 GLY A N 1
ATOM 1422 C CA . GLY A 1 184 ? 17.337 3.208 -9.897 1.00 63.62 184 GLY A CA 1
ATOM 1423 C C . GLY A 1 184 ? 16.334 2.288 -9.199 1.00 63.62 184 GLY A C 1
ATOM 1424 O O . GLY A 1 184 ? 15.450 2.780 -8.504 1.00 63.62 184 GLY A O 1
ATOM 1425 N N . GLN A 1 185 ? 16.474 0.967 -9.370 1.00 64.56 185 GLN A N 1
ATOM 1426 C CA . GLN A 1 185 ? 15.662 -0.066 -8.718 1.00 64.56 185 GLN A CA 1
ATOM 1427 C C . GLN A 1 185 ? 14.159 0.162 -8.864 1.00 64.56 185 GLN A C 1
ATOM 1429 O O . GLN A 1 185 ? 13.376 -0.007 -7.929 1.00 64.56 185 GLN A O 1
ATOM 1434 N N . VAL A 1 186 ? 13.749 0.527 -10.077 1.00 66.56 186 VAL A N 1
ATOM 1435 C CA . VAL A 1 186 ? 12.370 0.920 -10.390 1.00 66.56 186 VAL A CA 1
ATOM 1436 C C . VAL A 1 186 ? 11.373 -0.190 -10.028 1.00 66.56 186 VAL A C 1
ATOM 1438 O O . VAL A 1 186 ? 10.287 0.101 -9.530 1.00 66.56 186 VAL A O 1
ATOM 1441 N N . GLY A 1 187 ? 11.764 -1.460 -10.190 1.00 67.38 187 GLY A N 1
ATOM 1442 C CA . GLY A 1 187 ? 10.964 -2.609 -9.752 1.00 67.38 187 GLY A CA 1
ATOM 1443 C C . GLY A 1 187 ? 10.748 -2.669 -8.232 1.00 67.38 187 GLY A C 1
ATOM 1444 O O . GLY A 1 187 ? 9.633 -2.922 -7.788 1.00 67.38 187 GLY A O 1
ATOM 1445 N N . MET A 1 188 ? 11.767 -2.352 -7.426 1.00 68.88 188 MET A N 1
ATOM 1446 C CA . MET A 1 188 ? 11.642 -2.321 -5.960 1.00 68.88 188 MET A CA 1
ATOM 1447 C C . MET A 1 188 ? 10.779 -1.152 -5.487 1.00 68.88 188 MET A C 1
ATOM 1449 O O . MET A 1 188 ? 10.020 -1.295 -4.535 1.00 68.88 188 MET A O 1
ATOM 1453 N N . VAL A 1 189 ? 10.854 -0.001 -6.163 1.00 69.25 189 VAL A N 1
ATOM 1454 C CA . VAL A 1 189 ? 9.990 1.156 -5.871 1.00 69.25 189 VAL A CA 1
ATOM 1455 C C . VAL A 1 189 ? 8.525 0.825 -6.164 1.00 69.25 189 VAL A C 1
ATOM 1457 O O . VAL A 1 189 ? 7.639 1.176 -5.386 1.00 69.25 189 VAL A O 1
ATOM 1460 N N . PHE A 1 190 ? 8.260 0.108 -7.257 1.00 75.19 190 PHE A N 1
ATOM 1461 C CA . PHE A 1 190 ? 6.921 -0.388 -7.558 1.00 75.19 190 PHE A CA 1
ATOM 1462 C C . PHE A 1 190 ? 6.404 -1.351 -6.475 1.00 75.19 190 PHE A C 1
ATOM 1464 O O . PHE A 1 190 ? 5.290 -1.162 -5.980 1.00 75.19 190 PHE A O 1
ATOM 1471 N N . GLU A 1 191 ? 7.211 -2.329 -6.054 1.00 74.88 191 GLU A N 1
ATOM 1472 C CA . GLU A 1 191 ? 6.827 -3.254 -4.977 1.00 74.88 191 GLU A CA 1
ATOM 1473 C C . GLU A 1 191 ? 6.687 -2.554 -3.619 1.00 74.88 191 GLU A C 1
ATOM 1475 O O . GLU A 1 191 ? 5.794 -2.888 -2.846 1.00 74.88 191 GLU A O 1
ATOM 1480 N N . MET A 1 192 ? 7.483 -1.519 -3.338 1.00 77.25 192 MET A N 1
ATOM 1481 C CA . MET A 1 192 ? 7.304 -0.671 -2.158 1.00 77.25 192 MET A CA 1
ATOM 1482 C C . MET A 1 192 ? 5.914 -0.027 -2.159 1.00 77.25 192 MET A C 1
ATOM 1484 O O . MET A 1 192 ? 5.197 -0.132 -1.167 1.00 77.25 192 MET A O 1
ATOM 1488 N N . TYR A 1 193 ? 5.491 0.581 -3.274 1.00 79.06 193 TYR A N 1
ATOM 1489 C CA . TYR A 1 193 ? 4.152 1.164 -3.375 1.00 79.06 193 TYR A CA 1
ATOM 1490 C C . TYR A 1 193 ? 3.044 0.117 -3.263 1.00 79.06 193 TYR A C 1
ATOM 1492 O O . TYR A 1 193 ? 2.027 0.382 -2.623 1.00 79.06 193 TYR A O 1
ATOM 1500 N N . ARG A 1 194 ? 3.220 -1.081 -3.838 1.00 81.31 194 ARG A N 1
ATOM 1501 C CA . ARG A 1 194 ? 2.287 -2.202 -3.625 1.00 81.31 194 ARG A CA 1
ATOM 1502 C C . ARG A 1 194 ? 2.213 -2.600 -2.157 1.00 81.31 194 ARG A C 1
ATOM 1504 O O . ARG A 1 194 ? 1.114 -2.832 -1.653 1.00 81.31 194 ARG A O 1
ATOM 1511 N N . ASN A 1 195 ? 3.353 -2.657 -1.476 1.00 79.06 195 ASN A N 1
ATOM 1512 C CA . ASN A 1 195 ? 3.425 -3.058 -0.080 1.00 79.06 195 ASN A CA 1
ATOM 1513 C C . ASN A 1 195 ? 2.809 -2.020 0.858 1.00 79.06 195 ASN A C 1
ATOM 1515 O O . ASN A 1 195 ? 2.067 -2.390 1.764 1.00 79.06 195 ASN A O 1
ATOM 1519 N N . CYS A 1 196 ? 3.044 -0.730 0.617 1.00 82.12 196 CYS A N 1
ATOM 1520 C CA . CYS A 1 196 ? 2.383 0.350 1.346 1.00 82.12 196 CYS A CA 1
ATOM 1521 C C . CYS A 1 196 ? 0.863 0.300 1.144 1.00 82.12 196 CYS A C 1
ATOM 1523 O O . CYS A 1 196 ? 0.126 0.286 2.126 1.00 82.12 196 CYS A O 1
ATOM 1525 N N . GLY A 1 197 ? 0.389 0.174 -0.102 1.00 85.31 197 GLY A N 1
ATOM 1526 C CA . GLY A 1 197 ? -1.040 -0.000 -0.385 1.00 85.31 197 GLY A CA 1
ATOM 1527 C C . GLY A 1 197 ? -1.633 -1.207 0.351 1.00 85.31 197 GLY A C 1
ATOM 1528 O O . GLY A 1 197 ? -2.692 -1.103 0.964 1.00 85.31 197 GLY A O 1
ATOM 1529 N N . GLY A 1 198 ? -0.906 -2.328 0.376 1.00 83.31 198 GLY A N 1
ATOM 1530 C CA . GLY A 1 198 ? -1.269 -3.527 1.131 1.00 83.31 198 GLY A CA 1
ATOM 1531 C C . GLY A 1 198 ? -1.384 -3.284 2.633 1.00 83.31 198 GLY A C 1
ATOM 1532 O O . GLY A 1 198 ? -2.376 -3.644 3.262 1.00 83.31 198 GLY A O 1
ATOM 1533 N N . PHE A 1 199 ? -0.398 -2.613 3.220 1.00 85.69 199 PHE A N 1
ATOM 1534 C CA . PHE A 1 199 ? -0.417 -2.248 4.632 1.00 85.69 199 PHE A CA 1
ATOM 1535 C C . PHE A 1 199 ? -1.680 -1.456 5.011 1.00 85.69 199 PHE A C 1
ATOM 1537 O O . PHE A 1 199 ? -2.319 -1.780 6.016 1.00 85.69 199 PHE A O 1
ATOM 1544 N N . PHE A 1 200 ? -2.069 -0.468 4.200 1.00 89.81 200 PHE A N 1
ATOM 1545 C CA . PHE A 1 200 ? -3.274 0.325 4.449 1.00 89.81 200 PHE A CA 1
ATOM 1546 C C . PHE A 1 200 ? -4.556 -0.481 4.268 1.00 89.81 200 PHE A C 1
ATOM 1548 O O . PHE A 1 200 ? -5.441 -0.374 5.113 1.00 89.81 200 PHE A O 1
ATOM 1555 N N . THR A 1 201 ? -4.634 -1.350 3.255 1.00 88.94 201 THR A N 1
ATOM 1556 C CA . THR A 1 201 ? -5.775 -2.265 3.089 1.00 88.94 201 THR A CA 1
ATOM 1557 C C . THR A 1 201 ? -5.930 -3.190 4.299 1.00 88.94 201 THR A C 1
ATOM 1559 O O . THR A 1 201 ? -7.028 -3.323 4.830 1.00 88.94 201 THR A O 1
ATOM 1562 N N . LEU A 1 202 ? -4.839 -3.778 4.803 1.00 86.38 202 LEU A N 1
ATOM 1563 C CA . LEU A 1 202 ? -4.883 -4.621 6.002 1.00 86.38 202 LEU A CA 1
ATOM 1564 C C . LEU A 1 202 ? -5.329 -3.834 7.237 1.00 86.38 202 LEU A C 1
ATOM 1566 O O . LEU A 1 202 ? -6.081 -4.347 8.069 1.00 86.38 202 LEU A O 1
ATOM 1570 N N . LEU A 1 203 ? -4.829 -2.608 7.397 1.00 89.69 203 LEU A N 1
ATOM 1571 C CA . LEU A 1 203 ? -5.193 -1.757 8.523 1.00 89.69 203 LEU A CA 1
ATOM 1572 C C . LEU A 1 203 ? -6.675 -1.369 8.464 1.00 89.69 203 LEU A C 1
ATOM 1574 O O . LEU A 1 203 ? -7.364 -1.484 9.474 1.00 89.69 203 LEU A O 1
ATOM 1578 N N . GLU A 1 204 ? -7.172 -0.994 7.287 1.00 92.31 204 GLU A N 1
ATOM 1579 C CA . GLU A 1 204 ? -8.585 -0.719 7.033 1.00 92.31 204 GLU A CA 1
ATOM 1580 C C . GLU A 1 204 ? -9.469 -1.930 7.357 1.00 92.31 204 GLU A C 1
ATOM 1582 O O . GLU A 1 204 ? -10.434 -1.787 8.108 1.00 92.31 204 GLU A O 1
ATOM 1587 N N . GLU A 1 205 ? -9.139 -3.111 6.821 1.00 89.00 205 GLU A N 1
ATOM 1588 C CA . GLU A 1 205 ? -9.867 -4.359 7.085 1.00 89.00 205 GLU A CA 1
ATOM 1589 C C . GLU A 1 205 ? -9.876 -4.677 8.583 1.00 89.00 205 GLU A C 1
ATOM 1591 O O . GLU A 1 205 ? -10.925 -4.962 9.147 1.00 89.00 205 GLU A O 1
ATOM 1596 N N . THR A 1 206 ? -8.735 -4.526 9.264 1.00 88.31 206 THR A N 1
ATOM 1597 C CA . THR A 1 206 ? -8.631 -4.771 10.712 1.00 88.31 206 THR A CA 1
ATOM 1598 C C . THR A 1 206 ? -9.547 -3.844 11.514 1.00 88.31 206 THR A C 1
ATOM 1600 O O . THR A 1 206 ? -10.217 -4.295 12.445 1.00 88.31 206 THR A O 1
ATOM 1603 N N . ILE A 1 207 ? -9.575 -2.548 11.183 1.00 92.56 207 ILE A N 1
ATOM 1604 C CA . ILE A 1 207 ? -10.438 -1.582 11.873 1.00 92.56 207 ILE A CA 1
ATOM 1605 C C . ILE A 1 207 ? -11.906 -1.874 11.563 1.00 92.56 207 ILE A C 1
ATOM 1607 O O . ILE A 1 207 ? -12.715 -1.928 12.487 1.00 92.56 207 ILE A O 1
ATOM 1611 N N . ARG A 1 208 ? -12.255 -2.137 10.299 1.00 92.94 208 ARG A N 1
ATOM 1612 C CA . ARG A 1 208 ? -13.626 -2.483 9.902 1.00 92.94 208 ARG A CA 1
ATOM 1613 C C . ARG A 1 208 ? -14.127 -3.734 10.615 1.00 92.94 208 ARG A C 1
ATOM 1615 O O . ARG A 1 208 ? -15.179 -3.669 11.242 1.00 92.94 208 ARG A O 1
ATOM 1622 N N . ASP A 1 209 ? -13.366 -4.822 10.573 1.00 88.94 209 ASP A N 1
ATOM 1623 C CA . ASP A 1 209 ? -13.734 -6.095 11.199 1.00 88.94 209 ASP A CA 1
ATOM 1624 C C . ASP A 1 209 ? -13.943 -5.928 12.713 1.00 88.94 209 ASP A C 1
ATOM 1626 O O . ASP A 1 209 ? -14.876 -6.488 13.289 1.00 88.94 209 ASP A O 1
ATOM 1630 N N . THR A 1 210 ? -13.111 -5.103 13.359 1.00 89.06 210 THR A N 1
ATOM 1631 C CA . THR A 1 210 ? -13.240 -4.798 14.792 1.00 89.06 210 THR A CA 1
ATOM 1632 C C . THR A 1 210 ? -14.518 -4.011 15.094 1.00 89.06 210 THR A C 1
ATOM 1634 O O . THR A 1 210 ? -15.193 -4.298 16.082 1.00 89.06 210 THR A O 1
ATOM 1637 N N . LEU A 1 211 ? -14.884 -3.051 14.238 1.00 89.94 211 LEU A N 1
ATOM 1638 C CA . LEU A 1 211 ? -16.113 -2.261 14.375 1.00 89.94 211 LEU A CA 1
ATOM 1639 C C . LEU A 1 211 ? -17.386 -3.061 14.043 1.00 89.94 211 LEU A C 1
ATOM 1641 O O . LEU A 1 211 ? -18.459 -2.742 14.555 1.00 89.94 211 LEU A O 1
ATOM 1645 N N . GLU A 1 212 ? -17.298 -4.076 13.182 1.00 89.00 212 GLU A N 1
ATOM 1646 C CA . GLU A 1 212 ? -18.427 -4.937 12.799 1.00 89.00 212 GLU A CA 1
ATOM 1647 C C . GLU A 1 212 ? -18.728 -6.045 13.824 1.00 89.00 212 GLU A C 1
ATOM 1649 O O . GLU A 1 212 ? -19.873 -6.502 13.915 1.00 89.00 212 GLU A O 1
ATOM 1654 N N . GLU A 1 213 ? -17.742 -6.467 14.626 1.00 86.19 213 GLU A N 1
ATOM 1655 C CA . GLU A 1 213 ? -17.943 -7.445 15.701 1.00 86.19 213 GLU A CA 1
ATOM 1656 C C . GLU A 1 213 ? -18.907 -6.882 16.752 1.00 86.19 213 GLU A C 1
ATOM 1658 O O . GLU A 1 213 ? -18.599 -5.903 17.417 1.00 86.19 213 GLU A O 1
ATOM 1663 N N . LYS A 1 214 ? -20.089 -7.474 16.926 1.00 81.94 214 LYS A N 1
ATOM 1664 C CA . LYS A 1 214 ? -21.103 -6.966 17.871 1.00 81.94 214 LYS A CA 1
ATOM 1665 C C . LYS A 1 214 ? -20.815 -7.353 19.317 1.00 81.94 214 LYS A C 1
ATOM 1667 O O . LYS A 1 214 ? -21.342 -6.731 20.235 1.00 81.94 214 LYS A O 1
ATOM 1672 N N . ASP A 1 215 ? -20.037 -8.409 19.517 1.00 81.25 215 ASP A N 1
ATOM 1673 C CA . ASP A 1 215 ? -19.677 -8.897 20.836 1.00 81.25 215 ASP A CA 1
ATOM 1674 C C . ASP A 1 215 ? -18.469 -8.123 21.371 1.00 81.25 215 ASP A C 1
ATOM 1676 O O . ASP A 1 215 ? -17.325 -8.370 20.983 1.00 81.25 215 ASP A O 1
ATOM 1680 N N . THR A 1 216 ? -18.722 -7.174 22.273 1.00 74.56 216 THR A N 1
ATOM 1681 C CA . THR A 1 216 ? -17.669 -6.346 22.869 1.00 74.56 216 THR A CA 1
ATOM 1682 C C . THR A 1 216 ? -16.646 -7.168 23.644 1.00 74.56 216 THR A C 1
ATOM 1684 O O . THR A 1 216 ? -15.507 -6.733 23.732 1.00 74.56 216 THR A O 1
ATOM 1687 N N . GLU A 1 217 ? -16.980 -8.364 24.138 1.00 75.38 217 GLU A N 1
ATOM 1688 C CA . GLU A 1 217 ? -16.021 -9.251 24.814 1.00 75.38 217 GLU A CA 1
ATOM 1689 C C . GLU A 1 217 ? -15.075 -9.957 23.827 1.00 75.38 217 GLU A C 1
ATOM 1691 O O . GLU A 1 217 ? -13.992 -10.395 24.211 1.00 75.38 217 GLU A O 1
ATOM 1696 N N . LYS A 1 218 ? -15.452 -10.055 22.544 1.00 81.25 218 LYS A N 1
ATOM 1697 C CA . LYS A 1 218 ? -14.578 -10.580 21.479 1.00 81.25 218 LYS A CA 1
ATOM 1698 C C . LYS A 1 218 ? -13.669 -9.522 20.873 1.00 81.25 218 LYS A C 1
ATOM 1700 O O . LYS A 1 218 ? -12.686 -9.875 20.217 1.00 81.25 218 LYS A O 1
ATOM 1705 N N . ARG A 1 219 ? -14.000 -8.244 21.058 1.00 82.06 219 ARG A N 1
ATOM 1706 C CA . ARG A 1 219 ? -13.153 -7.141 20.614 1.00 82.06 219 ARG A CA 1
ATOM 1707 C C . ARG A 1 219 ? -11.926 -7.042 21.506 1.00 82.06 219 ARG A C 1
ATOM 1709 O O . ARG A 1 219 ? -11.990 -7.249 22.716 1.00 82.06 219 ARG A O 1
ATOM 1716 N N . GLU A 1 220 ? -10.810 -6.649 20.907 1.00 84.88 220 GLU A N 1
ATOM 1717 C CA . GLU A 1 220 ? -9.673 -6.163 21.681 1.00 84.88 220 GLU A CA 1
ATOM 1718 C C . GLU A 1 220 ? -10.093 -4.957 22.537 1.00 84.88 220 GLU A C 1
ATOM 1720 O O . GLU A 1 220 ? -11.066 -4.268 22.218 1.00 84.88 220 GLU A O 1
ATOM 1725 N N . ASN A 1 221 ? -9.373 -4.716 23.631 1.00 90.12 221 ASN A N 1
ATOM 1726 C CA . ASN A 1 221 ? -9.568 -3.526 24.446 1.00 90.12 221 ASN A CA 1
ATOM 1727 C C . ASN A 1 221 ? -9.479 -2.238 23.612 1.00 90.12 221 ASN A C 1
ATOM 1729 O O . ASN A 1 221 ? -8.577 -2.111 22.789 1.00 90.12 221 ASN A O 1
ATOM 1733 N N . GLY A 1 222 ? -10.429 -1.317 23.814 1.00 90.00 222 GLY A N 1
ATOM 1734 C CA . GLY A 1 222 ? -10.573 -0.102 23.007 1.00 90.00 222 GLY A CA 1
ATOM 1735 C C . GLY A 1 222 ? -9.332 0.789 23.031 1.00 90.00 222 GLY A C 1
ATOM 1736 O O . GLY A 1 222 ? -8.822 1.146 21.971 1.00 90.00 222 GLY A O 1
ATOM 1737 N N . GLU A 1 223 ? -8.781 1.077 24.213 1.00 90.75 223 GLU A N 1
ATOM 1738 C CA . GLU A 1 223 ? -7.571 1.899 24.353 1.00 90.75 223 GLU A CA 1
ATOM 1739 C C . GLU A 1 223 ? -6.335 1.206 23.760 1.00 90.75 223 GLU A C 1
ATOM 1741 O O . GLU A 1 223 ? -5.519 1.830 23.077 1.00 90.75 223 GLU A O 1
ATOM 1746 N N . VAL A 1 224 ? -6.207 -0.111 23.961 1.00 89.75 224 VAL A N 1
ATOM 1747 C CA . VAL A 1 224 ? -5.119 -0.914 23.374 1.00 89.75 224 VAL A CA 1
ATOM 1748 C C . VAL A 1 224 ? -5.225 -0.947 21.849 1.00 89.75 224 VAL A C 1
ATOM 1750 O O . VAL A 1 224 ? -4.213 -0.837 21.149 1.00 89.75 224 VAL A O 1
ATOM 1753 N N . PHE A 1 225 ? -6.441 -1.086 21.326 1.00 91.25 225 PHE A N 1
ATOM 1754 C CA . PHE A 1 225 ? -6.715 -1.075 19.898 1.00 91.25 225 PHE A CA 1
ATOM 1755 C C . PHE A 1 225 ? -6.375 0.287 19.287 1.00 91.25 225 PHE A C 1
ATOM 1757 O O . PHE A 1 225 ? -5.655 0.354 18.290 1.00 91.25 225 PHE A O 1
ATOM 1764 N N . GLU A 1 226 ? -6.811 1.373 19.923 1.00 94.06 226 GLU A N 1
ATOM 1765 C CA . GLU A 1 226 ? -6.492 2.738 19.513 1.00 94.06 226 GLU A CA 1
ATOM 1766 C C . GLU A 1 226 ? -4.978 2.980 19.494 1.00 94.06 226 GLU A C 1
ATOM 1768 O O . GLU A 1 226 ? -4.432 3.442 18.490 1.00 94.06 226 GLU A O 1
ATOM 1773 N N . MET A 1 227 ? -4.275 2.597 20.564 1.00 91.12 227 MET A N 1
ATOM 1774 C CA . MET A 1 227 ? -2.816 2.684 20.645 1.00 91.12 227 MET A CA 1
ATOM 1775 C C . MET A 1 227 ? -2.151 1.904 19.506 1.00 91.12 227 MET A C 1
ATOM 1777 O O . MET A 1 227 ? -1.226 2.402 18.865 1.00 91.12 227 MET A O 1
ATOM 1781 N N . LYS A 1 228 ? -2.638 0.695 19.204 1.00 90.88 228 LYS A N 1
ATOM 1782 C CA . LYS A 1 228 ? -2.121 -0.132 18.107 1.00 90.88 228 LYS A CA 1
ATOM 1783 C C . LYS A 1 228 ? -2.303 0.547 16.751 1.00 90.88 228 LYS A C 1
ATOM 1785 O O . LYS A 1 228 ? -1.373 0.522 15.944 1.00 90.88 228 LYS A O 1
ATOM 1790 N N . VAL A 1 229 ? -3.466 1.143 16.489 1.00 92.94 229 VAL A N 1
ATOM 1791 C CA . VAL A 1 229 ? -3.722 1.893 15.248 1.00 92.94 229 VAL A CA 1
ATOM 1792 C C . VAL A 1 229 ? -2.822 3.125 15.174 1.00 92.94 229 VAL A C 1
ATOM 1794 O O . VAL A 1 229 ? -2.157 3.327 14.158 1.00 92.94 229 VAL A O 1
ATOM 1797 N N . ALA A 1 230 ? -2.718 3.897 16.259 1.00 92.19 230 ALA A N 1
ATOM 1798 C CA . ALA A 1 230 ? -1.859 5.077 16.333 1.00 92.19 230 ALA A CA 1
ATOM 1799 C C . ALA A 1 230 ? -0.394 4.719 16.044 1.00 92.19 230 ALA A C 1
ATOM 1801 O O . ALA A 1 230 ? 0.232 5.331 15.180 1.00 92.19 230 ALA A O 1
ATOM 1802 N N . MET A 1 231 ? 0.125 3.662 16.675 1.00 86.50 231 MET A N 1
ATOM 1803 C CA . MET A 1 231 ? 1.480 3.161 16.437 1.00 86.50 231 MET A CA 1
ATOM 1804 C C . MET A 1 231 ? 1.695 2.712 14.992 1.00 86.50 231 MET A C 1
ATOM 1806 O O . MET A 1 231 ? 2.706 3.065 14.389 1.00 86.50 231 MET A O 1
ATOM 1810 N N . LYS A 1 232 ? 0.746 1.961 14.418 1.00 86.88 232 LYS A N 1
ATOM 1811 C CA . LYS A 1 232 ? 0.805 1.535 13.013 1.00 86.88 232 LYS A CA 1
ATOM 1812 C C . LYS A 1 232 ? 0.816 2.722 12.047 1.00 86.88 232 LYS A C 1
ATOM 1814 O O . LYS A 1 232 ? 1.423 2.622 10.992 1.00 86.88 232 LYS A O 1
ATOM 1819 N N . LEU A 1 233 ? 0.199 3.843 12.408 1.00 91.69 233 LEU A N 1
ATOM 1820 C CA . LEU A 1 233 ? 0.211 5.078 11.621 1.00 91.69 233 LEU A CA 1
ATOM 1821 C C . LEU A 1 233 ? 1.360 6.033 11.991 1.00 91.69 233 LEU A C 1
ATOM 1823 O O . LEU A 1 233 ? 1.482 7.099 11.392 1.00 91.69 233 LEU A O 1
ATOM 1827 N N . GLY A 1 234 ? 2.205 5.689 12.968 1.00 90.81 234 GLY A N 1
ATOM 1828 C CA . GLY A 1 234 ? 3.288 6.558 13.444 1.00 90.81 234 GLY A CA 1
ATOM 1829 C C . GLY A 1 234 ? 2.811 7.816 14.168 1.00 90.81 234 GLY A C 1
ATOM 1830 O O . GLY A 1 234 ? 3.492 8.839 14.144 1.00 90.81 234 GLY A O 1
ATOM 1831 N N . ARG A 1 235 ? 1.630 7.771 14.786 1.00 92.62 235 ARG A N 1
ATOM 1832 C CA . ARG A 1 235 ? 1.025 8.883 15.527 1.00 92.62 235 ARG A CA 1
ATOM 1833 C C . ARG A 1 235 ? 0.991 8.599 17.025 1.00 92.62 235 ARG A C 1
ATOM 1835 O O . ARG A 1 235 ? 0.976 7.450 17.459 1.00 92.62 235 ARG A O 1
ATOM 1842 N N . SER A 1 236 ? 0.920 9.665 17.821 1.00 95.31 236 SER A N 1
ATOM 1843 C CA . SER A 1 236 ? 0.431 9.555 19.196 1.00 95.31 236 SER A CA 1
ATOM 1844 C C . SER A 1 236 ? -1.081 9.314 19.194 1.00 95.31 236 SER A C 1
ATOM 1846 O O . SER A 1 236 ? -1.770 9.700 18.249 1.00 95.31 236 SER A O 1
ATOM 1848 N N . VAL A 1 237 ? -1.610 8.746 20.280 1.00 94.56 237 VAL A N 1
ATOM 1849 C CA . VAL A 1 237 ? -3.060 8.564 20.483 1.00 94.56 237 VAL A CA 1
ATOM 1850 C C . VAL A 1 237 ? -3.810 9.892 20.319 1.00 94.56 237 VAL A C 1
ATOM 1852 O O . VAL A 1 237 ? -4.719 10.005 19.506 1.00 94.56 237 VAL A O 1
ATOM 1855 N N . SER A 1 238 ? -3.343 10.958 20.977 1.00 95.31 238 SER A N 1
ATOM 1856 C CA . SER A 1 238 ? -3.915 12.303 20.822 1.00 95.31 238 SER A CA 1
ATOM 1857 C C . SER A 1 238 ? -3.853 12.833 19.383 1.00 95.31 238 SER A C 1
ATOM 1859 O O . SER A 1 238 ? -4.783 13.493 18.921 1.00 95.31 238 SER A O 1
ATOM 1861 N N . GLY A 1 239 ? -2.777 12.530 18.652 1.00 94.94 239 GLY A N 1
ATOM 1862 C CA . GLY A 1 239 ? -2.617 12.903 17.248 1.00 94.94 239 GLY A CA 1
ATOM 1863 C C . GLY A 1 239 ? -3.543 12.128 16.309 1.00 94.94 239 GLY A C 1
ATOM 1864 O O . GLY A 1 239 ? -3.891 12.649 15.249 1.00 94.94 239 GLY A O 1
ATOM 1865 N N . LEU A 1 240 ? -3.951 10.915 16.691 1.00 95.75 240 LEU A N 1
ATOM 1866 C CA . LEU A 1 240 ? -4.950 10.123 15.978 1.00 95.75 240 LEU A CA 1
ATOM 1867 C C . LEU A 1 240 ? -6.361 10.691 16.195 1.00 95.75 240 LEU A C 1
ATOM 1869 O O . LEU A 1 240 ? -7.060 10.947 15.217 1.00 95.75 240 LEU A O 1
ATOM 1873 N N . ARG A 1 241 ? -6.741 10.998 17.443 1.00 95.62 241 ARG A N 1
ATOM 1874 C CA . ARG A 1 241 ? -8.038 11.637 17.758 1.00 95.62 241 ARG A CA 1
ATOM 1875 C C . ARG A 1 241 ? -8.192 13.012 17.107 1.00 95.62 241 ARG A C 1
ATOM 1877 O O . ARG A 1 241 ? -9.250 13.353 16.581 1.00 95.62 241 ARG A O 1
ATOM 1884 N N . CYS A 1 242 ? -7.112 13.798 17.084 1.00 95.81 242 CYS A N 1
ATOM 1885 C CA . CYS A 1 242 ? -7.074 15.091 16.395 1.00 95.81 242 CYS A CA 1
ATOM 1886 C C . CYS A 1 242 ? -7.305 14.940 14.883 1.00 95.81 242 CYS A C 1
ATOM 1888 O O . CYS A 1 242 ? -8.092 15.688 14.305 1.00 95.81 242 CYS A O 1
ATOM 1890 N N . LEU A 1 243 ? -6.677 13.939 14.250 1.00 95.94 243 LEU A N 1
ATOM 1891 C CA . LEU A 1 243 ? -6.899 13.629 12.836 1.00 95.94 243 LEU A CA 1
ATOM 1892 C C . LEU A 1 243 ? -8.365 13.267 12.572 1.00 95.94 243 LEU A C 1
ATOM 1894 O O . LEU A 1 243 ? -8.963 13.809 11.646 1.00 95.94 243 LEU A O 1
ATOM 1898 N N . ALA A 1 244 ? -8.946 12.398 13.400 1.00 95.25 244 ALA A N 1
ATOM 1899 C CA . ALA A 1 244 ? -10.345 11.999 13.286 1.00 95.25 244 ALA A CA 1
ATOM 1900 C C . ALA A 1 244 ? -11.300 13.195 13.433 1.00 95.25 244 ALA A C 1
ATOM 1902 O O . ALA A 1 244 ? -12.201 13.383 12.619 1.00 95.25 244 ALA A O 1
ATOM 1903 N N . SER A 1 245 ? -11.052 14.061 14.419 1.00 94.25 245 SER A N 1
ATOM 1904 C CA . SER A 1 245 ? -11.837 15.280 14.650 1.00 94.25 245 SER A CA 1
ATOM 1905 C C . SER A 1 245 ? -11.760 16.247 13.466 1.00 94.25 245 SER A C 1
ATOM 1907 O O . SER A 1 245 ? -12.776 16.778 13.020 1.00 94.25 245 SER A O 1
ATOM 1909 N N . LYS A 1 246 ? -10.555 16.448 12.919 1.00 94.00 246 LYS A N 1
ATOM 1910 C CA . LYS A 1 246 ? -10.326 17.272 11.727 1.00 94.00 246 LYS A CA 1
ATOM 1911 C C . LYS A 1 246 ? -11.005 16.674 10.495 1.00 94.00 246 LYS A C 1
ATOM 1913 O O . LYS A 1 246 ? -11.572 17.422 9.707 1.00 94.00 246 LYS A O 1
ATOM 1918 N N . SER A 1 247 ? -10.994 15.348 10.356 1.00 93.25 247 SER A N 1
ATOM 1919 C CA . SER A 1 247 ? -11.706 14.643 9.288 1.00 93.25 247 SER A CA 1
ATOM 1920 C C . SER A 1 247 ? -13.208 14.853 9.353 1.00 93.25 247 SER A C 1
ATOM 1922 O O . SER A 1 247 ? -13.796 15.312 8.374 1.00 93.25 247 SER A O 1
ATOM 1924 N N . ALA A 1 248 ? -13.801 14.640 10.527 1.00 91.69 248 ALA A N 1
ATOM 1925 C CA . ALA A 1 248 ? -15.223 14.870 10.740 1.00 91.69 248 ALA A CA 1
ATOM 1926 C C . ALA A 1 248 ? -15.612 16.324 10.425 1.00 91.69 248 ALA A C 1
ATOM 1928 O O . ALA A 1 248 ? -16.607 16.568 9.745 1.00 91.69 248 ALA A O 1
ATOM 1929 N N . TYR A 1 249 ? -14.802 17.290 10.872 1.00 91.56 249 TYR A N 1
ATOM 1930 C CA . TYR A 1 249 ? -15.021 18.711 10.605 1.00 91.56 249 TYR A CA 1
ATOM 1931 C C . TYR A 1 249 ? -14.967 19.040 9.106 1.00 91.56 249 TYR A C 1
ATOM 1933 O O . TYR A 1 249 ? -15.907 19.622 8.567 1.00 91.56 249 TYR A O 1
ATOM 1941 N N . CYS A 1 250 ? -13.913 18.606 8.407 1.00 89.12 250 CYS A N 1
ATOM 1942 C CA . CYS A 1 250 ? -13.789 18.790 6.961 1.00 89.12 250 CYS A CA 1
ATOM 1943 C C . CYS A 1 250 ? -14.959 18.140 6.204 1.00 89.12 250 CYS A C 1
ATOM 1945 O O . CYS A 1 250 ? -15.500 18.743 5.279 1.00 89.12 250 CYS A O 1
ATOM 1947 N N . GLY A 1 251 ? -15.402 16.956 6.637 1.00 85.88 251 GLY A N 1
ATOM 1948 C CA . GLY A 1 251 ? -16.572 16.277 6.083 1.00 85.88 251 GLY A CA 1
ATOM 1949 C C . GLY A 1 251 ? -17.863 17.091 6.216 1.00 85.88 251 GLY A C 1
ATOM 1950 O O . GLY A 1 251 ? -18.651 17.132 5.273 1.00 85.88 251 GLY A O 1
ATOM 1951 N N . MET A 1 252 ? -18.062 17.787 7.340 1.00 86.75 252 MET A N 1
ATOM 1952 C CA . MET A 1 252 ? -19.216 18.674 7.549 1.00 86.75 252 MET A CA 1
ATOM 1953 C C . MET A 1 252 ? -19.167 19.932 6.673 1.00 86.75 252 MET A C 1
ATOM 1955 O O . MET A 1 252 ? -20.209 20.401 6.223 1.00 86.75 252 MET A O 1
ATOM 1959 N N . GLU A 1 253 ? -17.974 20.465 6.407 1.00 85.81 253 GLU A N 1
ATOM 1960 C CA . GLU A 1 253 ? -17.782 21.637 5.542 1.00 85.81 253 GLU A CA 1
ATOM 1961 C C . GLU A 1 253 ? -17.722 21.298 4.042 1.00 85.81 253 GLU A C 1
ATOM 1963 O O . GLU A 1 253 ? -17.678 22.199 3.205 1.00 85.81 253 GLU A O 1
ATOM 1968 N N . GLY A 1 254 ? -17.712 20.012 3.678 1.00 83.56 254 GLY A N 1
ATOM 1969 C CA . GLY A 1 254 ? -17.514 19.569 2.295 1.00 83.56 254 GLY A CA 1
ATOM 1970 C C . GLY A 1 254 ? -16.087 19.795 1.778 1.00 83.56 254 GLY A C 1
ATOM 1971 O O . GLY A 1 254 ? -15.863 19.834 0.569 1.00 83.56 254 GLY A O 1
ATOM 1972 N N . ILE A 1 255 ? -15.121 19.952 2.684 1.00 86.00 255 ILE A N 1
ATOM 1973 C CA . ILE A 1 255 ? -13.705 20.170 2.383 1.00 86.00 255 ILE A CA 1
ATOM 1974 C C . ILE A 1 255 ? -12.964 18.830 2.463 1.00 86.00 255 ILE A C 1
ATOM 1976 O O . ILE A 1 255 ? -13.292 17.955 3.263 1.00 86.00 255 ILE A O 1
ATOM 1980 N N . VAL A 1 256 ? -11.939 18.648 1.630 1.00 80.00 256 VAL A N 1
ATOM 1981 C CA . VAL A 1 256 ? -11.075 17.462 1.695 1.00 80.00 256 VAL A CA 1
ATOM 1982 C C . VAL A 1 256 ? -10.001 17.671 2.758 1.00 80.00 256 VAL A C 1
ATOM 1984 O O . VAL A 1 256 ? -9.305 18.685 2.758 1.00 80.00 256 VAL A O 1
ATOM 1987 N N . VAL A 1 257 ? -9.830 16.688 3.642 1.00 86.31 257 VAL A N 1
ATOM 1988 C CA . VAL A 1 257 ? -8.761 16.692 4.646 1.00 86.31 257 VAL A CA 1
ATOM 1989 C C . VAL A 1 257 ? -7.407 16.717 3.950 1.00 86.31 257 VAL A C 1
ATOM 1991 O O . VAL A 1 257 ? -7.031 15.770 3.258 1.00 86.31 257 VAL A O 1
ATOM 1994 N N . ASP A 1 258 ? -6.638 17.783 4.159 1.00 86.75 258 ASP A N 1
ATOM 1995 C CA . ASP A 1 258 ? -5.281 17.879 3.624 1.00 86.75 258 ASP A CA 1
ATOM 1996 C C . ASP A 1 258 ? -4.230 17.328 4.594 1.00 86.75 258 ASP A C 1
ATOM 1998 O O . ASP A 1 258 ? -3.298 18.003 5.024 1.00 86.75 258 ASP A O 1
ATOM 2002 N N . GLU A 1 259 ? -4.432 16.092 5.038 1.00 91.25 259 GLU A N 1
ATOM 2003 C CA . GLU A 1 259 ? -3.498 15.410 5.924 1.00 91.25 259 GLU A CA 1
ATOM 2004 C C . GLU A 1 259 ? -3.583 13.896 5.726 1.00 91.25 259 GLU A C 1
ATOM 2006 O O . GLU A 1 259 ? -4.675 13.339 5.728 1.00 91.25 259 GLU A O 1
ATOM 2011 N N . PHE A 1 260 ? -2.435 13.236 5.567 1.00 92.12 260 PHE A N 1
ATOM 2012 C CA . PHE A 1 260 ? -2.338 11.773 5.493 1.00 92.12 260 PHE A CA 1
ATOM 2013 C C . PHE A 1 260 ? -2.562 11.126 6.857 1.00 92.12 260 PHE A C 1
ATOM 2015 O O . PHE A 1 260 ? -2.172 11.697 7.882 1.00 92.12 260 PHE A O 1
ATOM 2022 N N . ALA A 1 261 ? -3.140 9.924 6.894 1.00 91.81 261 ALA A N 1
ATOM 2023 C CA . ALA A 1 261 ? -3.282 9.183 8.139 1.00 91.81 261 ALA A CA 1
ATOM 2024 C C . ALA A 1 261 ? -1.919 8.715 8.650 1.00 91.81 261 ALA A C 1
ATOM 2026 O O . ALA A 1 261 ? -1.640 8.860 9.842 1.00 91.81 261 ALA A O 1
ATOM 2027 N N . SER A 1 262 ? -1.048 8.228 7.767 1.00 90.06 262 SER A N 1
ATOM 2028 C CA . SER A 1 262 ? 0.307 7.822 8.134 1.00 90.06 262 SER A CA 1
ATOM 2029 C C . SER A 1 262 ? 1.240 9.018 8.345 1.00 90.06 262 SER A C 1
ATOM 2031 O O . SER A 1 262 ? 1.157 10.039 7.662 1.00 90.06 262 SER A O 1
ATOM 2033 N N . LYS A 1 263 ? 2.163 8.882 9.301 1.00 89.94 263 LYS A N 1
ATOM 2034 C CA . LYS A 1 263 ? 3.359 9.728 9.464 1.00 89.94 263 LYS A CA 1
ATOM 2035 C C . LYS A 1 263 ? 4.664 8.951 9.255 1.00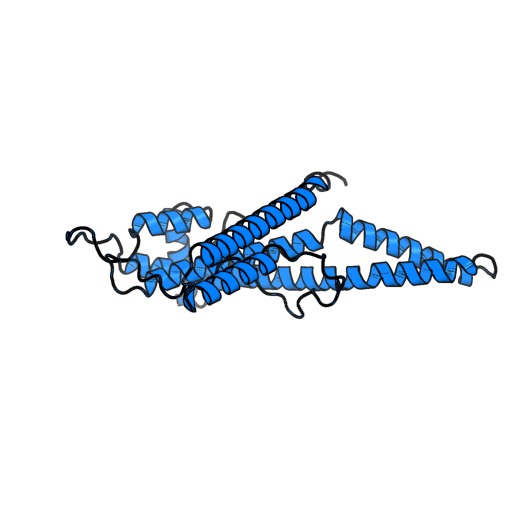 89.94 263 LYS A C 1
ATOM 2037 O O . LYS A 1 263 ? 5.737 9.520 9.433 1.00 89.94 263 LYS A O 1
ATOM 2042 N N . LEU A 1 264 ? 4.581 7.653 8.951 1.00 73.75 264 LEU A N 1
ATOM 2043 C CA . LEU A 1 264 ? 5.745 6.764 8.878 1.00 73.75 264 LEU A CA 1
ATOM 2044 C C . LEU A 1 264 ? 6.471 6.800 7.531 1.00 73.75 264 LEU A C 1
ATOM 2046 O O . LEU A 1 264 ? 7.674 6.541 7.498 1.00 73.75 264 LEU A O 1
ATOM 2050 N N . PHE A 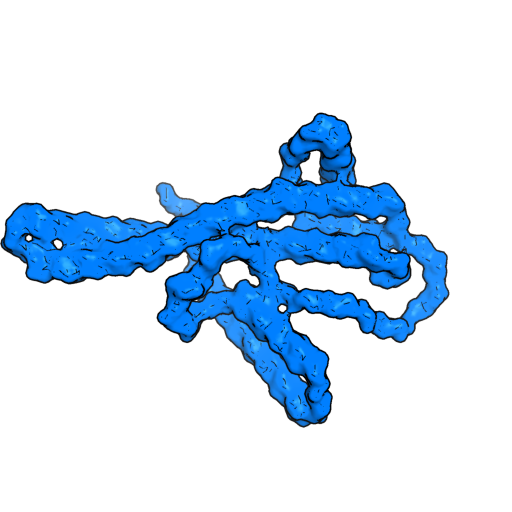1 265 ? 5.751 7.072 6.445 1.00 68.62 265 PHE A N 1
ATOM 2051 C CA . PHE A 1 265 ? 6.250 7.019 5.071 1.00 68.62 265 PHE A CA 1
ATOM 2052 C C . PHE A 1 265 ? 5.700 8.204 4.284 1.00 68.62 265 PHE A C 1
ATOM 2054 O O . PHE A 1 265 ? 4.554 8.604 4.594 1.00 68.62 265 PHE A O 1
#

Mean predicted aligned error: 13.09 Å

pLDDT: mean 76.0, std 16.13, range [33.31, 96.31]

Sequence (265 aa):
MSLIMNKIQPSQLAEEQRNATRLFKDLHTQIQTLITIGNPTEKDVKSSIKKVLALDRAYPFPLLGVMLDKFLQKYESAVWWPSSPSQKKSTTQERKKSNNEWSEDLEKEMREVIEVIKKKDSEDYERLGNIALKVSKSLAIAAPLLSGIAAVGSSFVGHGSLAALVPLMAGSLASAVNAFEHGGQVGMVFEMYRNCGGFFTLLEETIRDTLEEKDTEKRENGEVFEMKVAMKLGRSVSGLRCLASKSAYCGMEGIVVDEFASKLF

Secondary structure (DSSP, 8-state):
--SSTTSS-HHHHHHHHHHHHHHHHHHHHHHHHHHHHS---HHHHHHHHHHHHHHHHHS--TTSS-TTTTS-SS------S-------PPP-S-------S--HHHHHHHHHHHHHIIIIIIHHHHHHHHHHHHHHHHHHHHHHHHHHHHHHHHTTTTS-HHHHHHHHHHHHHHHHHHHHHHHTTHHHHHHHHHHHHHHHHHHHHHHHHHHH---TTTSPPHHHHHHHHHHHTT--HHHHHHHHHHHHHHHHHTPPP-S-S-S--

Foldseek 3Di:
DPDPLPDDPPVVLVVLVVVLVVQVVVLVVVVVVLVVVDDDDPVNVVVSVLQVVLSCLLRVDCVPVCPQVPLDPADDARANDRPDPPPPDDDDDDDDPDPLQDDPLLLLLLVLLLVLLVPPQLVVLSVQLRVLSVLLSVLVVLLVVLQVQLVVLVVVCPPDDPSNVSSVVSVVVSVVSVCCCVSVVSVVSSNVSSHSSNLSVVLSCVSVVLSPPPDSVPHHRSVVNLCVLCVSQVHDSVRSSVSSVQSVVCVVVVHDDPDHSHPPD

Solvent-accessible surface area (backbone atoms only — not comparable to full-atom values): 14809 Å² total; per-residue (Å²): 146,82,86,75,74,81,78,74,55,77,62,53,62,54,46,51,53,50,49,46,52,49,53,54,51,50,53,51,49,53,52,52,49,44,59,71,72,53,83,76,46,74,66,55,52,54,50,50,53,38,51,52,54,13,47,45,56,66,49,73,68,73,88,56,93,49,76,69,82,67,55,66,96,59,75,64,58,34,58,60,64,60,85,72,73,75,80,82,71,78,90,84,82,81,95,68,97,64,83,51,65,63,44,74,67,56,53,51,36,52,51,34,43,43,53,32,34,47,70,40,44,38,49,48,27,51,53,53,20,38,50,33,46,53,51,41,54,49,45,69,50,46,26,58,52,25,41,49,48,15,57,65,31,56,79,45,62,82,71,54,80,68,53,40,44,55,19,52,53,26,37,54,49,17,53,52,44,47,46,44,46,65,65,63,34,39,64,58,55,26,50,48,28,19,45,53,25,17,52,51,52,52,49,44,50,52,54,49,55,53,71,67,51,83,53,59,87,77,41,74,47,33,64,62,48,47,45,51,53,16,54,76,24,56,39,51,57,69,57,42,54,50,49,13,52,49,37,52,51,24,57,75,72,74,44,79,68,93,58,57,56,54,66,76,117